Protein AF-0000000083597034 (afdb_homodimer)

Foldseek 3Di:
DPPPQQWDPDPVVVQVQQAQFAKKWKWFDDPRDIDIDIAGWHDDPQKIKGKFWCDDDVNVRLVVPFKMKMKDKDWPAWFDDLPPVPTDTWMKMKMFTAGKDFDPDLVVFQVRVQSSCCRPPNPPDPDRDDSVNLVCLQPPDDGRMTMMMGNTDDMTMGGDHDPVVRGDDPPDDSVVVVVD/DPPPQQWDPPPVVVQVQQAQFAKKWKWFDDPRDIDIDIAGWHDDPQKTKGKFFCDDDVNVRLVVPFKMKMKDKDWPAWFDDLPRVPTDTWMKMKMFTAGKDFDPDLVVFQVRVQSSCCRPPNPPDPDRDDSVNLVCLQPPDDGRMTMMMGNTDDMTMGGDHDPPVRGDDPPDDSVVVVVD

Secondary structure (DSSP, 8-state):
--S---B---HHHHHHHHHH--EEEEEEEETTEEEEEEEE-EEETTEEEEEEESSSHHHHHHHH--EEEEEEEEEEEEE--SSGGG-EEEEEEEEEEEEEEE---HHHHHHHHHHHHHHHSTTTSSSPPPHHHHHHHHHSSSS-EEEEEEEEEEEEEEEE---GGGB--TT--THHHH--/--S---B---HHHHHHHHHH--EEEEEEEETTEEEEEEEE-EEETTEEEEEEESSSHHHHHHHH--EEEEEEEEEEEEE--SSGGG-EEEEEEEEEEEEEEE---HHHHHHHHHHHHHHHSTTTSSSPPPHHHHHHHHHSSSS-EEEEEEEEEEEEEEEE---GGGB--TT--THHHH--

Radius of gyration: 21.61 Å; Cα contacts (8 Å, |Δi|>4): 753; chains: 2; bounding box: 45×63×55 Å

Sequence (360 aa):
MRMKQMICQDEEKINTFLSEVETGYLGLSIQDNPYIVPLNYVWHEGCIYFHGASEGKKIDMIKENSNATFVVSENHGTIANPIPAKTDTAYLSVMLFGHVELVDDLTEATTAMQYLLNKYVPGYYPTALSQNHVDRYRSSMGSKTTVFKLVVKTITAKENVMVEEKKYYKGREMAMDIKKMRMKQMICQDEEKINTFLSEVETGYLGLSIQDNPYIVPLNYVWHEGCIYFHGASEGKKIDMIKENSNATFVVSENHGTIANPIPAKTDTAYLSVMLFGHVELVDDLTEATTAMQYLLNKYVPGYYPTALSQNHVDRYRSSMGSKTTVFKLVVKTITAKENVMVEEKKYYKGREMAMDIKK

InterPro domains:
  IPR012349 FMN-binding split barrel [G3DSA:2.30.110.10] (1-161)
  IPR024747 Pyridoxamine 5'-phosphate oxidase-related [PF12900] (10-158)

Solvent-accessible surface area (backbone atoms only — not comparable to full-atom values): 19497 Å² total; per-residue (Å²): 128,74,78,72,67,36,61,55,82,51,61,67,59,50,52,52,49,52,60,62,55,64,60,33,35,39,24,32,15,57,95,33,41,23,43,73,44,77,40,63,56,37,60,55,95,74,24,42,33,35,73,40,56,73,62,55,70,71,45,54,41,39,74,74,33,32,37,29,22,38,38,38,69,48,83,72,46,40,29,56,40,88,50,69,91,61,44,42,60,14,30,46,34,38,40,35,33,34,34,51,43,79,50,76,51,61,68,59,38,39,52,52,49,41,50,40,43,52,72,70,45,50,71,23,60,93,63,78,79,50,57,67,60,49,50,46,43,51,65,45,96,73,87,19,47,38,42,36,33,33,51,56,75,46,78,47,34,41,38,39,77,73,53,75,91,34,51,58,51,92,81,48,41,42,72,73,63,63,78,108,128,76,80,70,65,36,61,54,81,52,63,68,59,52,51,51,49,53,60,63,57,63,59,33,35,40,23,32,14,56,94,33,41,23,43,74,43,78,41,63,58,37,60,53,96,75,25,42,32,34,72,40,57,72,62,53,70,69,46,55,41,38,74,74,33,30,36,29,20,38,39,36,68,46,83,71,47,39,28,55,40,87,51,70,91,60,45,42,59,15,30,46,34,40,38,35,33,35,34,51,44,78,51,77,52,62,67,59,38,41,53,50,50,44,50,41,41,51,71,70,45,50,71,24,60,91,62,80,78,49,59,67,60,48,49,46,44,51,66,44,98,71,90,17,46,38,41,35,32,33,51,55,74,45,77,47,33,40,38,39,77,74,52,74,92,33,50,57,51,93,81,47,40,40,73,74,64,65,78,107

Nearest PDB structures (foldseek):
  2hti-assembly1_A-2  TM=9.390E-01  e=7.013E-16  Halalkalibacterium halodurans
  2fg9-assembly1_A  TM=8.549E-01  e=5.417E-13  Bacteroides thetaiotaomicron VPI-5482
  2fur-assembly1_B  TM=8.619E-01  e=1.260E-11  Thermoplasma acidophilum
  4ybn-assembly1_B  TM=8.611E-01  e=8.936E-11  Mycolicibacterium smegmatis MC2 155
  3f7e-assembly1_B  TM=7.012E-01  e=3.639E-07  Mycolicibacterium smegmatis

Structure (mmCIF, N/CA/C/O backbone):
data_AF-0000000083597034-model_v1
#
loop_
_entity.id
_entity.type
_entity.pdbx_description
1 polymer "Pyridoxamine 5'-phosphate oxidase family protein"
#
loop_
_atom_site.group_PDB
_atom_site.id
_atom_site.type_symbol
_atom_site.label_atom_id
_atom_site.label_alt_id
_atom_site.label_comp_id
_atom_site.label_asym_id
_atom_site.label_entity_id
_atom_site.label_seq_id
_atom_site.pdbx_PDB_ins_code
_atom_site.Cartn_x
_atom_site.Cartn_y
_atom_site.Cartn_z
_atom_site.occupancy
_atom_site.B_iso_or_equiv
_atom_site.auth_seq_id
_atom_site.auth_comp_id
_atom_site.auth_asym_id
_atom_site.auth_atom_id
_atom_site.pdbx_PDB_model_num
ATOM 1 N N . MET A 1 1 ? -16.172 4.902 19.422 1 27.84 1 MET A N 1
ATOM 2 C CA . MET A 1 1 ? -15.469 4.539 18.188 1 27.84 1 MET A CA 1
ATOM 3 C C . MET A 1 1 ? -15.562 5.66 17.156 1 27.84 1 MET A C 1
ATOM 5 O O . MET A 1 1 ? -16.562 5.789 16.469 1 27.84 1 MET A O 1
ATOM 9 N N . ARG A 1 2 ? -15.195 6.902 17.359 1 34.59 2 ARG A N 1
ATOM 10 C CA . ARG A 1 2 ? -15.773 8.133 16.844 1 34.59 2 ARG A CA 1
ATOM 11 C C . ARG A 1 2 ? -15.758 8.148 15.312 1 34.59 2 ARG A C 1
ATOM 13 O O . ARG A 1 2 ? -16.703 8.602 14.68 1 34.59 2 ARG A O 1
ATOM 20 N N . MET A 1 3 ? -14.578 8.422 14.695 1 41.31 3 MET A N 1
ATOM 21 C CA . MET A 1 3 ? -14.828 8.672 13.273 1 41.31 3 MET A CA 1
ATOM 22 C C . MET A 1 3 ? -15.5 7.477 12.617 1 41.31 3 MET A C 1
ATOM 24 O O . MET A 1 3 ? -15.07 6.336 12.797 1 41.31 3 MET A O 1
ATOM 28 N N . LYS A 1 4 ? -16.828 7.434 12.5 1 40.66 4 LYS A N 1
ATOM 29 C CA . LYS A 1 4 ? -17.594 6.5 11.68 1 40.66 4 LYS A CA 1
ATOM 30 C C . LYS A 1 4 ? -16.719 5.906 10.578 1 40.66 4 LYS A C 1
ATOM 32 O O . LYS A 1 4 ? -16.344 6.605 9.633 1 40.66 4 LYS A O 1
ATOM 37 N N . GLN A 1 5 ? -15.781 5.184 10.969 1 50.34 5 GLN A N 1
ATOM 38 C CA . GLN A 1 5 ? -15.055 4.449 9.938 1 50.34 5 GLN A CA 1
ATOM 39 C C . GLN A 1 5 ? -15.992 3.98 8.828 1 50.34 5 GLN A C 1
ATOM 41 O O . GLN A 1 5 ? -17.047 3.387 9.102 1 50.34 5 GLN A O 1
ATOM 46 N N . MET A 1 6 ? -16.203 4.789 7.844 1 62.38 6 MET A N 1
ATOM 47 C CA . MET A 1 6 ? -16.906 4.473 6.605 1 62.38 6 MET A CA 1
ATOM 48 C C . MET A 1 6 ? -16.719 3.004 6.238 1 62.38 6 MET A C 1
ATOM 50 O O . MET A 1 6 ? -15.789 2.652 5.512 1 62.38 6 MET A O 1
ATOM 54 N N . ILE A 1 7 ? -17.328 2.188 7.086 1 65.75 7 ILE A N 1
ATOM 55 C CA . ILE A 1 7 ? -17.281 0.743 6.883 1 65.75 7 ILE A CA 1
ATOM 56 C C . ILE A 1 7 ? -18.156 0.361 5.688 1 65.75 7 ILE A C 1
ATOM 58 O O . ILE A 1 7 ? -19.312 0.749 5.609 1 65.75 7 ILE A O 1
ATOM 62 N N . CYS A 1 8 ? -17.516 -0.099 4.754 1 73.19 8 CYS A N 1
ATOM 63 C CA . CYS A 1 8 ? -18.234 -0.701 3.633 1 73.19 8 CYS A CA 1
ATOM 64 C C . CYS A 1 8 ? -18.672 -2.123 3.963 1 73.19 8 CYS A C 1
ATOM 66 O O . CYS A 1 8 ? -17.828 -2.99 4.219 1 73.19 8 CYS A O 1
ATOM 68 N N . GLN A 1 9 ? -19.906 -2.377 4.035 1 74.62 9 GLN A N 1
ATOM 69 C CA . GLN A 1 9 ? -20.422 -3.686 4.426 1 74.62 9 GLN A CA 1
ATOM 70 C C . GLN A 1 9 ? -20.938 -4.465 3.217 1 74.62 9 GLN A C 1
ATOM 72 O O . GLN A 1 9 ? -21.406 -5.594 3.355 1 74.62 9 GLN A O 1
ATOM 77 N N . ASP A 1 10 ? -20.734 -3.92 2.031 1 85.81 10 ASP A N 1
ATOM 78 C CA . ASP A 1 10 ? -21.188 -4.582 0.812 1 85.81 10 ASP A CA 1
ATOM 79 C C . ASP A 1 10 ? -20.188 -5.645 0.356 1 85.81 10 ASP A C 1
ATOM 81 O O . ASP A 1 10 ? -19.203 -5.324 -0.297 1 85.81 10 ASP A O 1
ATOM 85 N N . GLU A 1 11 ? -20.516 -6.84 0.619 1 88.62 11 GLU A N 1
ATOM 86 C CA . GLU A 1 11 ? -19.625 -7.949 0.336 1 88.62 11 GLU A CA 1
ATOM 87 C C . GLU A 1 11 ? -19.312 -8.055 -1.157 1 88.62 11 GLU A C 1
ATOM 89 O O . GLU A 1 11 ? -18.188 -8.359 -1.549 1 88.62 11 GLU A O 1
ATOM 94 N N . GLU A 1 12 ? -20.359 -7.832 -1.915 1 91.25 12 GLU A N 1
ATOM 95 C CA . GLU A 1 12 ? -20.172 -7.906 -3.361 1 91.25 12 GLU A CA 1
ATOM 96 C C . GLU A 1 12 ? -19.203 -6.824 -3.85 1 91.25 12 GLU A C 1
ATOM 98 O O . GLU A 1 12 ? -18.359 -7.086 -4.703 1 91.25 12 GLU A O 1
ATOM 103 N N . LYS A 1 13 ? -19.359 -5.645 -3.314 1 91.75 13 LYS A N 1
ATOM 104 C CA . LYS A 1 13 ? -18.484 -4.539 -3.672 1 91.75 13 LYS A CA 1
ATOM 105 C C . LYS A 1 13 ? -17.031 -4.836 -3.262 1 91.75 13 LYS A C 1
ATOM 107 O O . LYS A 1 13 ? -16.109 -4.602 -4.035 1 91.75 13 LYS A O 1
ATOM 112 N N . ILE A 1 14 ? -16.922 -5.387 -2.111 1 93.12 14 ILE A N 1
ATOM 113 C CA . ILE A 1 14 ? -15.594 -5.715 -1.581 1 93.12 14 ILE A CA 1
ATOM 114 C C . ILE A 1 14 ? -14.953 -6.801 -2.439 1 93.12 14 ILE A C 1
ATOM 116 O O . ILE A 1 14 ? -13.789 -6.684 -2.826 1 93.12 14 ILE A O 1
ATOM 120 N N . ASN A 1 15 ? -15.719 -7.797 -2.807 1 94.38 15 ASN A N 1
ATOM 121 C CA . ASN A 1 15 ? -15.211 -8.891 -3.633 1 94.38 15 ASN A CA 1
ATOM 122 C C . ASN A 1 15 ? -14.781 -8.398 -5.008 1 94.38 15 ASN A C 1
ATOM 124 O O . ASN A 1 15 ? -13.711 -8.773 -5.5 1 94.38 15 ASN A O 1
ATOM 128 N N . THR A 1 16 ? -15.602 -7.562 -5.559 1 94.62 16 THR A N 1
ATOM 129 C CA . THR A 1 16 ? -15.281 -7 -6.867 1 94.62 16 THR A CA 1
ATOM 130 C C . THR A 1 16 ? -14.023 -6.145 -6.793 1 94.62 16 THR A C 1
ATOM 132 O O . THR A 1 16 ? -13.133 -6.262 -7.645 1 94.62 16 THR A O 1
ATOM 135 N N . PHE A 1 17 ? -13.977 -5.379 -5.762 1 95.31 17 PHE A N 1
ATOM 136 C CA . PHE A 1 17 ? -12.828 -4.5 -5.543 1 95.31 17 PHE A CA 1
ATOM 137 C C . PHE A 1 17 ? -11.547 -5.309 -5.422 1 95.31 17 PHE A C 1
ATOM 139 O O . PHE A 1 17 ? -10.555 -5.027 -6.105 1 95.31 17 PHE A O 1
ATOM 146 N N . LEU A 1 18 ? -11.562 -6.398 -4.66 1 96.56 18 LEU A N 1
ATOM 147 C CA . LEU A 1 18 ? -10.398 -7.246 -4.438 1 96.56 18 LEU A CA 1
ATOM 148 C C . LEU A 1 18 ? -10.008 -7.988 -5.715 1 96.56 18 LEU A C 1
ATOM 150 O O . LEU A 1 18 ? -8.836 -8.289 -5.926 1 96.56 18 LEU A O 1
ATOM 154 N N . SER A 1 19 ? -10.961 -8.203 -6.523 1 95.44 19 SER A N 1
ATOM 155 C CA . SER A 1 19 ? -10.703 -8.945 -7.75 1 95.44 19 SER A CA 1
ATOM 156 C C . SER A 1 19 ? -10.133 -8.047 -8.836 1 95.44 19 SER A C 1
ATOM 158 O O . SER A 1 19 ? -9.398 -8.508 -9.711 1 95.44 19 SER A O 1
ATOM 160 N N . GLU A 1 20 ? -10.32 -6.762 -8.758 1 94.5 20 GLU A N 1
ATOM 161 C CA . GLU A 1 20 ? -10.016 -5.867 -9.867 1 94.5 20 GLU A CA 1
ATOM 162 C C . GLU A 1 20 ? -8.703 -5.125 -9.633 1 94.5 20 GLU A C 1
ATOM 164 O O . GLU A 1 20 ? -7.93 -4.902 -10.562 1 94.5 20 GLU A O 1
ATOM 169 N N . VAL A 1 21 ? -8.477 -4.684 -8.43 1 95 21 VAL A N 1
ATOM 170 C CA . VAL A 1 21 ? -7.285 -3.893 -8.148 1 95 21 VAL A CA 1
ATOM 171 C C . VAL A 1 21 ? -6.039 -4.75 -8.352 1 95 21 VAL A C 1
ATOM 173 O O . VAL A 1 21 ? -5.984 -5.895 -7.902 1 95 21 VAL A O 1
ATOM 176 N N . GLU A 1 22 ? -5.02 -4.223 -8.945 1 94.38 22 GLU A N 1
ATOM 177 C CA . GLU A 1 22 ? -3.904 -5.02 -9.445 1 94.38 22 GLU A CA 1
ATOM 178 C C . GLU A 1 22 ? -2.844 -5.219 -8.359 1 94.38 22 GLU A C 1
ATOM 180 O O . GLU A 1 22 ? -2.188 -6.262 -8.312 1 94.38 22 GLU A O 1
ATOM 185 N N . THR A 1 23 ? -2.682 -4.16 -7.562 1 96 23 THR A N 1
ATOM 186 C CA . THR A 1 23 ? -1.591 -4.215 -6.598 1 96 23 THR A CA 1
ATOM 187 C C . THR A 1 23 ? -2.133 -4.25 -5.172 1 96 23 THR A C 1
ATOM 189 O O . THR A 1 23 ? -3.072 -3.523 -4.84 1 96 23 THR A O 1
ATOM 192 N N . GLY A 1 24 ? -1.616 -5.141 -4.379 1 97.44 24 GLY A N 1
ATOM 193 C CA . GLY A 1 24 ? -1.853 -5.172 -2.945 1 97.44 24 GLY A CA 1
ATOM 194 C C . GLY A 1 24 ? -0.582 -5.039 -2.127 1 97.44 24 GLY A C 1
ATOM 195 O O . GLY A 1 24 ? 0.522 -5.176 -2.66 1 97.44 24 GLY A O 1
ATOM 196 N N . TYR A 1 25 ? -0.746 -4.77 -0.894 1 98.06 25 TYR A N 1
ATOM 197 C CA . TYR A 1 25 ? 0.393 -4.555 -0.007 1 98.06 25 TYR A CA 1
ATOM 198 C C . TYR A 1 25 ? 0.378 -5.551 1.147 1 98.06 25 TYR A C 1
ATOM 200 O O . TYR A 1 25 ? -0.527 -5.523 1.985 1 98.06 25 TYR A O 1
ATOM 208 N N . LEU A 1 26 ? 1.378 -6.355 1.164 1 98 26 LEU A N 1
ATOM 209 C CA . LEU A 1 26 ? 1.539 -7.348 2.223 1 98 26 LEU A CA 1
ATOM 210 C C . LEU A 1 26 ? 2.357 -6.781 3.377 1 98 26 LEU A C 1
ATOM 212 O O . LEU A 1 26 ? 3.447 -6.242 3.166 1 98 26 LEU A O 1
ATOM 216 N N . GLY A 1 27 ? 1.789 -6.863 4.523 1 97.81 27 GLY A N 1
ATOM 217 C CA . GLY A 1 27 ? 2.488 -6.438 5.727 1 97.81 27 GLY A CA 1
ATOM 218 C C . GLY A 1 27 ? 2.955 -7.598 6.586 1 97.81 27 GLY A C 1
ATOM 219 O O . GLY A 1 27 ? 2.164 -8.477 6.941 1 97.81 27 GLY A O 1
ATOM 220 N N . LEU A 1 28 ? 4.199 -7.613 6.879 1 97.44 28 LEU A N 1
ATOM 221 C CA . LEU A 1 28 ? 4.836 -8.594 7.758 1 97.44 28 LEU A CA 1
ATOM 222 C C . LEU A 1 28 ? 5.516 -7.898 8.938 1 97.44 28 LEU A C 1
ATOM 224 O O . LEU A 1 28 ? 5.668 -6.676 8.938 1 97.44 28 LEU A O 1
ATOM 228 N N . SER A 1 29 ? 5.832 -8.656 9.945 1 96.56 29 SER A N 1
ATOM 229 C CA . SER A 1 29 ? 6.5 -8.078 11.102 1 96.56 29 SER A CA 1
ATOM 230 C C . SER A 1 29 ? 7.391 -9.109 11.797 1 96.56 29 SER A C 1
ATOM 232 O O . SER A 1 29 ? 7.012 -10.273 11.938 1 96.56 29 SER A O 1
ATOM 234 N N . ILE A 1 30 ? 8.609 -8.695 12.07 1 94.75 30 ILE A N 1
ATOM 235 C CA . ILE A 1 30 ? 9.508 -9.477 12.914 1 94.75 30 ILE A CA 1
ATOM 236 C C . ILE A 1 30 ? 10.055 -8.594 14.031 1 94.75 30 ILE A C 1
ATOM 238 O O . ILE A 1 30 ? 10.555 -7.496 13.781 1 94.75 30 ILE A O 1
ATOM 242 N N . GLN A 1 31 ? 9.922 -9.031 15.273 1 94.06 31 GLN A N 1
ATOM 243 C CA . GLN A 1 31 ? 10.414 -8.273 16.422 1 94.06 31 GLN A CA 1
ATOM 244 C C . GLN A 1 31 ? 9.898 -6.836 16.391 1 94.06 31 GLN A C 1
ATOM 246 O O . GLN A 1 31 ? 10.656 -5.891 16.625 1 94.06 31 GLN A O 1
ATOM 251 N N . ASP A 1 32 ? 8.719 -6.668 15.938 1 93.81 32 ASP A N 1
ATOM 252 C CA . ASP A 1 32 ? 7.969 -5.418 15.891 1 93.81 32 ASP A CA 1
ATOM 253 C C . ASP A 1 32 ? 8.625 -4.422 14.93 1 93.81 32 ASP A C 1
ATOM 255 O O . ASP A 1 32 ? 8.602 -3.215 15.172 1 93.81 32 ASP A O 1
ATOM 259 N N . ASN A 1 33 ? 9.312 -4.996 13.969 1 94.62 33 ASN A N 1
ATOM 260 C CA . ASN A 1 33 ? 9.711 -4.227 12.797 1 94.62 33 ASN A CA 1
ATOM 261 C C . ASN A 1 33 ? 8.836 -4.543 11.594 1 94.62 33 ASN A C 1
ATOM 263 O O . ASN A 1 33 ? 8.93 -5.629 11.016 1 94.62 33 ASN A O 1
ATOM 267 N N . PRO A 1 34 ? 8.023 -3.627 11.266 1 96.75 34 PRO A N 1
ATOM 268 C CA . PRO A 1 34 ? 7.098 -3.885 10.156 1 96.75 34 PRO A CA 1
ATOM 269 C C . PRO A 1 34 ? 7.785 -3.85 8.797 1 96.75 34 PRO A C 1
ATOM 271 O O . PRO A 1 34 ? 8.75 -3.105 8.602 1 96.75 34 PRO A O 1
ATOM 274 N N . TYR A 1 35 ? 7.352 -4.656 7.918 1 96.38 35 TYR A N 1
ATOM 275 C CA . TYR A 1 35 ? 7.816 -4.754 6.539 1 96.38 35 TYR A CA 1
ATOM 276 C C . TYR A 1 35 ? 6.637 -4.84 5.574 1 96.38 35 TYR A C 1
ATOM 278 O O . TYR A 1 35 ? 5.715 -5.629 5.781 1 96.38 35 TYR A O 1
ATOM 286 N N . ILE A 1 36 ? 6.617 -3.967 4.605 1 97.31 36 ILE A N 1
ATOM 287 C CA . ILE A 1 36 ? 5.543 -3.941 3.619 1 97.31 36 ILE A CA 1
ATOM 288 C C . ILE A 1 36 ? 6.098 -4.277 2.238 1 97.31 36 ILE A C 1
ATOM 290 O O . ILE A 1 36 ? 7.137 -3.75 1.836 1 97.31 36 ILE A O 1
ATOM 294 N N . VAL A 1 37 ? 5.383 -5.047 1.509 1 94.38 37 VAL A N 1
ATOM 295 C CA . VAL A 1 37 ? 5.812 -5.41 0.162 1 94.38 37 VAL A CA 1
ATOM 296 C C . VAL A 1 37 ? 4.633 -5.297 -0.803 1 94.38 37 VAL A C 1
ATOM 298 O O . VAL A 1 37 ? 3.607 -5.953 -0.619 1 94.38 37 VAL A O 1
ATOM 301 N N . PRO A 1 38 ? 4.75 -4.426 -1.756 1 95.44 38 PRO A N 1
ATOM 302 C CA . PRO A 1 38 ? 3.742 -4.453 -2.82 1 95.44 38 PRO A CA 1
ATOM 303 C C . PRO A 1 38 ? 3.871 -5.68 -3.721 1 95.44 38 PRO A C 1
ATOM 305 O O . PRO A 1 38 ? 4.984 -6.07 -4.082 1 95.44 38 PRO A O 1
ATOM 308 N N . LEU A 1 39 ? 2.75 -6.281 -4.121 1 94.06 39 LEU A N 1
ATOM 309 C CA . LEU A 1 39 ? 2.852 -7.453 -4.984 1 94.06 39 LEU A CA 1
ATOM 310 C C . LEU A 1 39 ? 1.54 -7.703 -5.723 1 94.06 39 LEU A C 1
ATOM 312 O O . LEU A 1 39 ? 0.5 -7.156 -5.348 1 94.06 39 LEU A O 1
ATOM 316 N N . ASN A 1 40 ? 1.64 -8.492 -6.809 1 94.5 40 ASN A N 1
ATOM 317 C CA . ASN A 1 40 ? 0.462 -9.008 -7.496 1 94.5 40 ASN A CA 1
ATOM 318 C C . ASN A 1 40 ? -0.225 -10.102 -6.68 1 94.5 40 ASN A C 1
ATOM 320 O O . ASN A 1 40 ? 0.426 -10.812 -5.91 1 94.5 40 ASN A O 1
ATOM 324 N N . TYR A 1 41 ? -1.523 -10.188 -6.855 1 96.75 41 TYR A N 1
ATOM 325 C CA . TYR A 1 41 ? -2.289 -11.148 -6.07 1 96.75 41 TYR A CA 1
ATOM 326 C C . TYR A 1 41 ? -3.582 -11.523 -6.777 1 96.75 41 TYR A C 1
ATOM 328 O O . TYR A 1 41 ? -3.977 -10.883 -7.754 1 96.75 41 TYR A O 1
ATOM 336 N N . VAL A 1 42 ? -4.203 -12.555 -6.262 1 97.19 42 VAL A N 1
ATOM 337 C CA . VAL A 1 42 ? -5.566 -12.891 -6.652 1 97.19 42 VAL A CA 1
ATOM 338 C C . VAL A 1 42 ? -6.398 -13.203 -5.414 1 97.19 42 VAL A C 1
ATOM 340 O O . VAL A 1 42 ? -5.883 -13.75 -4.434 1 97.19 42 VAL A O 1
ATOM 343 N N . TRP A 1 43 ? -7.578 -12.711 -5.41 1 97.75 43 TRP A N 1
ATOM 344 C CA . TRP A 1 43 ? -8.586 -13.016 -4.398 1 97.75 43 TRP A CA 1
ATOM 345 C C . TRP A 1 43 ? -9.469 -14.18 -4.832 1 97.75 43 TRP A C 1
ATOM 347 O O . TRP A 1 43 ? -10.172 -14.086 -5.84 1 97.75 43 TRP A O 1
ATOM 357 N N . HIS A 1 44 ? -9.352 -15.281 -4.125 1 95.75 44 HIS A N 1
ATOM 358 C CA . HIS A 1 44 ? -10.094 -16.484 -4.5 1 95.75 44 HIS A CA 1
ATOM 359 C C . HIS A 1 44 ? -10.484 -17.297 -3.27 1 95.75 44 HIS A C 1
ATOM 361 O O . HIS A 1 44 ? -9.641 -17.562 -2.406 1 95.75 44 HIS A O 1
ATOM 367 N N . GLU A 1 45 ? -11.734 -17.641 -3.152 1 92.62 45 GLU A N 1
ATOM 368 C CA . GLU A 1 45 ? -12.273 -18.484 -2.09 1 92.62 45 GLU A CA 1
ATOM 369 C C . GLU A 1 45 ? -11.906 -17.938 -0.712 1 92.62 45 GLU A C 1
ATOM 371 O O . GLU A 1 45 ? -11.453 -18.688 0.154 1 92.62 45 GLU A O 1
ATOM 376 N N . GLY A 1 46 ? -11.906 -16.641 -0.556 1 94 46 GLY A N 1
ATOM 377 C CA . GLY A 1 46 ? -11.719 -16.016 0.741 1 94 46 GLY A CA 1
ATOM 378 C C . GLY A 1 46 ? -10.266 -15.906 1.151 1 94 46 GLY A C 1
ATOM 379 O O . GLY A 1 46 ? -9.961 -15.664 2.322 1 94 46 GLY A O 1
ATOM 380 N N . CYS A 1 47 ? -9.383 -16.109 0.148 1 97.44 47 CYS A N 1
ATOM 381 C CA . CYS A 1 47 ? -7.949 -16.016 0.426 1 97.44 47 CYS A CA 1
ATOM 382 C C . CYS A 1 47 ? -7.25 -15.125 -0.595 1 97.44 47 CYS A C 1
ATOM 384 O O . CYS A 1 47 ? -7.738 -14.961 -1.714 1 97.44 47 CYS A O 1
ATOM 386 N N . ILE A 1 48 ? -6.16 -14.602 -0.151 1 98.44 48 ILE A N 1
ATOM 387 C CA . ILE A 1 48 ? -5.246 -13.906 -1.052 1 98.44 48 ILE A CA 1
ATOM 388 C C . ILE A 1 48 ? -4.141 -14.867 -1.497 1 98.44 48 ILE A C 1
ATOM 390 O O . ILE A 1 48 ? -3.451 -15.461 -0.664 1 98.44 48 ILE A O 1
ATOM 394 N N . TYR A 1 49 ? -4 -15 -2.797 1 97.38 49 TYR A N 1
ATOM 395 C CA . TYR A 1 49 ? -2.906 -15.797 -3.336 1 97.38 49 TYR A CA 1
ATOM 396 C C . TYR A 1 49 ? -1.869 -14.914 -4.02 1 97.38 49 TYR A C 1
ATOM 398 O O . TYR A 1 49 ? -2.219 -13.953 -4.703 1 97.38 49 TYR A O 1
ATOM 406 N N . PHE A 1 50 ? -0.642 -15.281 -3.828 1 94.75 50 PHE A N 1
ATOM 407 C CA . PHE A 1 50 ? 0.438 -14.594 -4.523 1 94.75 50 PHE A CA 1
ATOM 408 C C . PHE A 1 50 ? 1.623 -15.523 -4.742 1 94.75 50 PHE A C 1
ATOM 410 O O . PHE A 1 50 ? 1.734 -16.562 -4.086 1 94.75 50 PHE A O 1
ATOM 417 N N . HIS A 1 51 ? 2.426 -15.141 -5.688 1 88.81 51 HIS A N 1
ATOM 418 C CA . HIS A 1 51 ? 3.598 -15.953 -5.973 1 88.81 51 HIS A CA 1
ATOM 419 C C . HIS A 1 51 ? 4.883 -15.242 -5.57 1 88.81 51 HIS A C 1
ATOM 421 O O . HIS A 1 51 ? 4.914 -14.008 -5.5 1 88.81 51 HIS A O 1
ATOM 427 N N . GLY A 1 52 ? 5.871 -16.031 -5.27 1 82.69 52 GLY A N 1
ATOM 428 C CA . GLY A 1 52 ? 7.172 -15.492 -4.93 1 82.69 52 GLY A CA 1
ATOM 429 C C . GLY A 1 52 ? 8.273 -16.531 -4.914 1 82.69 52 GLY A C 1
ATOM 430 O O . GLY A 1 52 ? 8 -17.734 -5.02 1 82.69 52 GLY A O 1
ATOM 431 N N . ALA A 1 53 ? 9.516 -15.922 -4.84 1 75.88 53 ALA A N 1
ATOM 432 C CA . ALA A 1 53 ? 10.664 -16.812 -4.73 1 75.88 53 ALA A CA 1
ATOM 433 C C . ALA A 1 53 ? 10.594 -17.641 -3.447 1 75.88 53 ALA A C 1
ATOM 435 O O . ALA A 1 53 ? 10.023 -17.203 -2.449 1 75.88 53 ALA A O 1
ATOM 436 N N . SER A 1 54 ? 11.117 -18.734 -3.479 1 72.94 54 SER A N 1
ATOM 437 C CA . SER A 1 54 ? 11.102 -19.625 -2.318 1 72.94 54 SER A CA 1
ATOM 438 C C . SER A 1 54 ? 12.141 -19.203 -1.288 1 72.94 54 SER A C 1
ATOM 440 O O . SER A 1 54 ? 12.258 -19.812 -0.223 1 72.94 54 SER A O 1
ATOM 442 N N . GLU A 1 55 ? 12.867 -18.141 -1.636 1 72.12 55 GLU A N 1
ATOM 443 C CA . GLU A 1 55 ? 13.891 -17.609 -0.737 1 72.12 55 GLU A CA 1
ATOM 444 C C . GLU A 1 55 ? 13.906 -16.094 -0.75 1 72.12 55 GLU A C 1
ATOM 446 O O . GLU A 1 55 ? 13.359 -15.469 -1.665 1 72.12 55 GLU A O 1
ATOM 451 N N . GLY A 1 56 ? 14.469 -15.609 0.342 1 79.19 56 GLY A N 1
ATOM 452 C CA . GLY A 1 56 ? 14.539 -14.156 0.448 1 79.19 56 GLY A CA 1
ATOM 453 C C . GLY A 1 56 ? 13.969 -13.625 1.749 1 79.19 56 GLY A C 1
ATOM 454 O O . GLY A 1 56 ? 13.484 -14.398 2.582 1 79.19 56 GLY A O 1
ATOM 455 N N . LYS A 1 57 ? 13.977 -12.352 1.86 1 81.38 57 LYS A N 1
ATOM 456 C CA . LYS A 1 57 ? 13.617 -11.68 3.109 1 81.38 57 LYS A CA 1
ATOM 457 C C . LYS A 1 57 ? 12.156 -11.938 3.467 1 81.38 57 LYS A C 1
ATOM 459 O O . LYS A 1 57 ? 11.844 -12.281 4.609 1 81.38 57 LYS A O 1
ATOM 464 N N . LYS A 1 58 ? 11.32 -11.789 2.498 1 83.62 58 LYS A N 1
ATOM 465 C CA . LYS A 1 58 ? 9.891 -11.945 2.775 1 83.62 58 LYS A CA 1
ATOM 466 C C . LYS A 1 58 ? 9.57 -13.359 3.24 1 83.62 58 LYS A C 1
ATOM 468 O O . LYS A 1 58 ? 8.773 -13.555 4.156 1 83.62 58 LYS A O 1
ATOM 473 N N . ILE A 1 59 ? 10.234 -14.289 2.662 1 84.94 59 ILE A N 1
ATOM 474 C CA . ILE A 1 59 ? 9.969 -15.688 2.988 1 84.94 59 ILE A CA 1
ATOM 475 C C . ILE A 1 59 ? 10.531 -16.016 4.371 1 84.94 59 ILE A C 1
ATOM 477 O O . ILE A 1 59 ? 9.891 -16.703 5.164 1 84.94 59 ILE A O 1
ATOM 481 N N . ASP A 1 60 ? 11.664 -15.547 4.598 1 89.12 60 ASP A N 1
ATOM 482 C CA . ASP A 1 60 ? 12.258 -15.734 5.918 1 89.12 60 ASP A CA 1
ATOM 483 C C . ASP A 1 60 ? 11.375 -15.141 7.008 1 89.12 60 ASP A C 1
ATOM 485 O O . ASP A 1 60 ? 11.195 -15.742 8.07 1 89.12 60 ASP A O 1
ATOM 489 N N . MET A 1 61 ? 10.812 -14.039 6.738 1 90.69 61 MET A N 1
ATOM 490 C CA . MET A 1 61 ? 9.93 -13.383 7.703 1 90.69 61 MET A CA 1
ATOM 491 C C . MET A 1 61 ? 8.664 -14.203 7.934 1 90.69 61 MET A C 1
ATOM 493 O O . MET A 1 61 ? 8.227 -14.367 9.07 1 90.69 61 MET A O 1
ATOM 497 N N . ILE A 1 62 ? 8.156 -14.695 6.875 1 91.62 62 ILE A N 1
ATOM 498 C CA . ILE A 1 62 ? 6.918 -15.469 6.945 1 91.62 62 ILE A CA 1
ATOM 499 C C . ILE A 1 62 ? 7.137 -16.719 7.785 1 91.62 62 ILE A C 1
ATOM 501 O O . ILE A 1 62 ? 6.277 -17.109 8.578 1 91.62 62 ILE A O 1
ATOM 505 N N . LYS A 1 63 ? 8.273 -17.359 7.617 1 91.31 63 LYS A N 1
ATOM 506 C CA . LYS A 1 63 ? 8.609 -18.562 8.375 1 91.31 63 LYS A CA 1
ATOM 507 C C . LYS A 1 63 ? 8.727 -18.266 9.867 1 91.31 63 LYS A C 1
ATOM 509 O O . LYS A 1 63 ? 8.328 -19.078 10.695 1 91.31 63 LYS A O 1
ATOM 514 N N . GLU A 1 64 ? 9.211 -17.141 10.172 1 94.19 64 GLU A N 1
ATOM 515 C CA . GLU A 1 64 ? 9.414 -16.75 11.562 1 94.19 64 GLU A CA 1
ATOM 516 C C . GLU A 1 64 ? 8.109 -16.281 12.203 1 94.19 64 GLU A C 1
ATOM 518 O O . GLU A 1 64 ? 7.832 -16.609 13.359 1 94.19 64 GLU A O 1
ATOM 523 N N . ASN A 1 65 ? 7.34 -15.477 11.547 1 96.25 65 ASN A N 1
ATOM 524 C CA . ASN A 1 65 ? 6.039 -14.969 11.969 1 96.25 65 ASN A CA 1
ATOM 525 C C . ASN A 1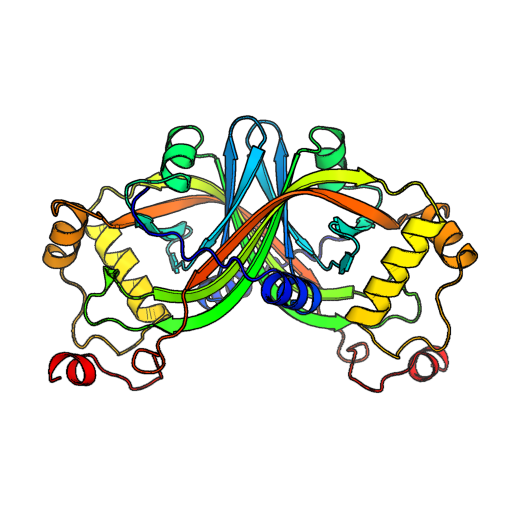 65 ? 5.055 -14.922 10.797 1 96.25 65 ASN A C 1
ATOM 527 O O . ASN A 1 65 ? 5.164 -14.07 9.922 1 96.25 65 ASN A O 1
ATOM 531 N N . SER A 1 66 ? 4.039 -15.719 10.852 1 96.75 66 SER A N 1
ATOM 532 C CA . SER A 1 66 ? 3.145 -15.875 9.711 1 96.75 66 SER A CA 1
ATOM 533 C C . SER A 1 66 ? 1.992 -14.875 9.773 1 96.75 66 SER A C 1
ATOM 535 O O . SER A 1 66 ? 1.211 -14.758 8.828 1 96.75 66 SER A O 1
ATOM 537 N N . ASN A 1 67 ? 1.874 -14.141 10.938 1 97.5 67 ASN A N 1
ATOM 538 C CA . ASN A 1 67 ? 0.856 -13.102 11 1 97.5 67 ASN A CA 1
ATOM 539 C C . ASN A 1 67 ? 1.092 -12.023 9.945 1 97.5 67 ASN A C 1
ATOM 541 O O . ASN A 1 67 ? 2.209 -11.523 9.805 1 97.5 67 ASN A O 1
ATOM 545 N N . ALA A 1 68 ? 0.064 -11.75 9.195 1 97.88 68 ALA A N 1
ATOM 546 C CA . ALA A 1 68 ? 0.234 -10.797 8.102 1 97.88 68 ALA A CA 1
ATOM 547 C C . ALA A 1 68 ? -1.034 -9.977 7.883 1 97.88 68 ALA A C 1
ATOM 549 O O . ALA A 1 68 ? -2.115 -10.359 8.336 1 97.88 68 ALA A O 1
ATOM 550 N N . THR A 1 69 ? -0.887 -8.867 7.391 1 97.94 69 THR A N 1
ATOM 551 C CA . THR A 1 69 ? -1.958 -8 6.906 1 97.94 69 THR A CA 1
ATOM 552 C C . THR A 1 69 ? -1.817 -7.75 5.41 1 97.94 69 THR A C 1
ATOM 554 O O . THR A 1 69 ? -0.702 -7.684 4.887 1 97.94 69 THR A O 1
ATOM 557 N N . PHE A 1 70 ? -2.838 -7.715 4.734 1 98.44 70 PHE A N 1
ATOM 558 C CA . PHE A 1 70 ? -2.875 -7.391 3.316 1 98.44 70 PHE A CA 1
ATOM 559 C C . PHE A 1 70 ? -3.842 -6.242 3.049 1 98.44 70 PHE A C 1
ATOM 561 O O . PHE A 1 70 ? -4.996 -6.281 3.482 1 98.44 70 PHE A O 1
ATOM 568 N N . VAL A 1 71 ? -3.383 -5.215 2.379 1 98.19 71 VAL A N 1
ATOM 569 C CA . VAL A 1 71 ? -4.219 -4.039 2.152 1 98.19 71 VAL A CA 1
ATOM 570 C C . VAL A 1 71 ? -4.316 -3.754 0.655 1 98.19 71 VAL A C 1
ATOM 572 O O . VAL A 1 71 ? -3.309 -3.791 -0.058 1 98.19 71 VAL A O 1
ATOM 575 N N . VAL A 1 72 ? -5.469 -3.545 0.212 1 97.56 72 VAL A N 1
ATOM 576 C CA . VAL A 1 72 ? -5.777 -3.066 -1.132 1 97.56 72 VAL A CA 1
ATOM 577 C C . VAL A 1 72 ? -6.508 -1.727 -1.048 1 97.56 72 VAL A C 1
ATOM 579 O O . VAL A 1 72 ? -7.488 -1.594 -0.316 1 97.56 72 VAL A O 1
ATOM 582 N N . SER A 1 73 ? -5.953 -0.758 -1.704 1 96.06 73 SER A N 1
ATOM 583 C CA . SER A 1 73 ? -6.539 0.575 -1.616 1 96.06 73 SER A CA 1
ATOM 584 C C . SER A 1 73 ? -6.535 1.271 -2.973 1 96.06 73 SER A C 1
ATOM 586 O O . SER A 1 73 ? -5.598 1.109 -3.756 1 96.06 73 SER A O 1
ATOM 588 N N . GLU A 1 74 ? -7.527 2.008 -3.217 1 92.56 74 GLU A N 1
ATOM 589 C CA . GLU A 1 74 ? -7.617 2.82 -4.426 1 92.56 74 GLU A CA 1
ATOM 590 C C . GLU A 1 74 ? -8.047 4.246 -4.102 1 92.56 74 GLU A C 1
ATOM 592 O O . GLU A 1 74 ? -8.992 4.457 -3.34 1 92.56 74 GLU A O 1
ATOM 597 N N . ASN A 1 75 ? -7.277 5.152 -4.672 1 90.19 75 ASN A N 1
ATOM 598 C CA . ASN A 1 75 ? -7.57 6.578 -4.578 1 90.19 75 ASN A CA 1
ATOM 599 C C . ASN A 1 75 ? -8.555 7.02 -5.652 1 90.19 75 ASN A C 1
ATOM 601 O O . ASN A 1 75 ? -8.328 6.797 -6.844 1 90.19 75 ASN A O 1
ATOM 605 N N . HIS A 1 76 ? -9.672 7.621 -5.207 1 87.31 76 HIS A N 1
ATOM 606 C CA . HIS A 1 76 ? -10.711 8.016 -6.152 1 87.31 76 HIS A CA 1
ATOM 607 C C . HIS A 1 76 ? -10.766 9.531 -6.309 1 87.31 76 HIS A C 1
ATOM 609 O O . HIS A 1 76 ? -11.742 10.07 -6.84 1 87.31 76 HIS A O 1
ATOM 615 N N . GLY A 1 77 ? -9.812 10.18 -5.781 1 85.5 77 GLY A N 1
ATOM 616 C CA . GLY A 1 77 ? -9.734 11.617 -5.957 1 85.5 77 GLY A CA 1
ATOM 617 C C . GLY A 1 77 ? -9.695 12.375 -4.645 1 85.5 77 GLY A C 1
ATOM 618 O O . GLY A 1 77 ? -10.023 11.828 -3.592 1 85.5 77 GLY A O 1
ATOM 619 N N . THR A 1 78 ? -9.367 13.656 -4.734 1 86.12 78 THR A N 1
ATOM 620 C CA . THR A 1 78 ? -9.242 14.516 -3.561 1 86.12 78 THR A CA 1
ATOM 621 C C . THR A 1 78 ? -10.539 15.297 -3.322 1 86.12 78 THR A C 1
ATOM 623 O O . THR A 1 78 ? -11.156 15.781 -4.27 1 86.12 78 THR A O 1
ATOM 626 N N . ILE A 1 79 ? -10.93 15.289 -2.102 1 81 79 ILE A N 1
ATOM 627 C CA . ILE A 1 79 ? -12.094 16.062 -1.676 1 81 79 ILE A CA 1
ATOM 628 C C . ILE A 1 79 ? -11.633 17.359 -1.018 1 81 79 ILE A C 1
ATOM 630 O O . ILE A 1 79 ? -11.039 17.344 0.065 1 81 79 ILE A O 1
ATOM 634 N N . ALA A 1 80 ? -11.859 18.422 -1.657 1 80.12 80 ALA A N 1
ATOM 635 C CA . ALA A 1 80 ? -11.453 19.719 -1.131 1 80.12 80 ALA A CA 1
ATOM 636 C C . ALA A 1 80 ? -12.445 20.219 -0.082 1 80.12 80 ALA A C 1
ATOM 638 O O . ALA A 1 80 ? -13.641 19.953 -0.171 1 80.12 80 ALA A O 1
ATOM 639 N N . ASN A 1 81 ? -11.914 20.844 0.878 1 78.88 81 ASN A N 1
ATOM 640 C CA . ASN A 1 81 ? -12.695 21.469 1.941 1 78.88 81 ASN A CA 1
ATOM 641 C C . ASN A 1 81 ? -12.125 22.828 2.336 1 78.88 81 ASN A C 1
ATOM 643 O O . ASN A 1 81 ? -10.906 23 2.396 1 78.88 81 ASN A O 1
ATOM 647 N N . PRO A 1 82 ? -13.023 23.766 2.523 1 77.62 82 PRO A N 1
ATOM 648 C CA . PRO A 1 82 ? -12.531 25.078 2.945 1 77.62 82 PRO A CA 1
ATOM 649 C C . PRO A 1 82 ? -11.688 25 4.219 1 77.62 82 PRO A C 1
ATOM 651 O O . PRO A 1 82 ? -10.836 25.859 4.449 1 77.62 82 PRO A O 1
ATOM 654 N N . ILE A 1 83 ? -12.031 24.047 5.012 1 73.81 83 ILE A N 1
ATOM 655 C CA . ILE A 1 83 ? -11.195 23.797 6.184 1 73.81 83 ILE A CA 1
ATOM 656 C C . ILE A 1 83 ? -10.055 22.859 5.809 1 73.81 83 ILE A C 1
ATOM 658 O O . ILE A 1 83 ? -10.273 21.688 5.492 1 73.81 83 ILE A O 1
ATOM 662 N N . PRO A 1 84 ? -8.875 23.375 5.781 1 74.44 84 PRO A N 1
ATOM 663 C CA . PRO A 1 84 ? -7.711 22.609 5.324 1 74.44 84 PRO A CA 1
ATOM 664 C C . PRO A 1 84 ? -7.609 21.234 5.98 1 74.44 84 PRO A C 1
ATOM 666 O O . PRO A 1 84 ? -7.332 20.234 5.301 1 74.44 84 PRO A O 1
ATOM 669 N N . ALA A 1 85 ? -7.891 21.141 7.246 1 69.94 85 ALA A N 1
ATOM 670 C CA . ALA A 1 85 ? -7.738 19.891 7.988 1 69.94 85 ALA A CA 1
ATOM 671 C C . ALA A 1 85 ? -8.766 18.859 7.543 1 69.94 85 ALA A C 1
ATOM 673 O O . ALA A 1 85 ? -8.633 17.672 7.844 1 69.94 85 ALA A O 1
ATOM 674 N N . LYS A 1 86 ? -9.75 19.312 6.754 1 73.75 86 LYS A N 1
ATOM 675 C CA . LYS A 1 86 ? -10.828 18.422 6.34 1 73.75 86 LYS A CA 1
ATOM 676 C C . LYS A 1 86 ? -10.664 18 4.879 1 73.75 86 LYS A C 1
ATOM 678 O O . LYS A 1 86 ? -11.508 17.281 4.336 1 73.75 86 LYS A O 1
ATOM 683 N N . THR A 1 87 ? -9.688 18.562 4.301 1 77.12 87 THR A N 1
ATOM 684 C CA . THR A 1 87 ? -9.352 18.047 2.982 1 77.12 87 THR A CA 1
ATOM 685 C C . THR A 1 87 ? -9.055 16.547 3.049 1 77.12 87 THR A C 1
ATOM 687 O O . THR A 1 87 ? -8.305 16.109 3.916 1 77.12 87 THR A O 1
ATOM 690 N N . ASP A 1 88 ? -9.734 15.898 2.219 1 79.12 88 ASP A N 1
ATOM 691 C CA . ASP A 1 88 ? -9.656 14.445 2.314 1 79.12 88 ASP A CA 1
ATOM 692 C C . ASP A 1 88 ? -9.555 13.805 0.93 1 79.12 88 ASP A C 1
ATOM 694 O O . ASP A 1 88 ? -9.383 14.508 -0.07 1 79.12 88 ASP A O 1
ATOM 698 N N . THR A 1 89 ? -9.383 12.562 0.926 1 84.56 89 THR A N 1
ATOM 699 C CA . THR A 1 89 ? -9.305 11.781 -0.303 1 84.56 89 THR A CA 1
ATOM 700 C C . THR A 1 89 ? -10.398 10.719 -0.344 1 84.56 89 THR A C 1
ATOM 702 O O . THR A 1 89 ? -10.672 10.062 0.663 1 84.56 89 THR A O 1
ATOM 705 N N . ALA A 1 90 ? -11.109 10.734 -1.443 1 87.44 90 ALA A N 1
ATOM 706 C CA . ALA A 1 90 ? -12.016 9.617 -1.658 1 87.44 90 ALA A CA 1
ATOM 707 C C . ALA A 1 90 ? -11.242 8.336 -1.954 1 87.44 90 ALA A C 1
ATOM 709 O O . ALA A 1 90 ? -10.297 8.344 -2.748 1 87.44 90 ALA A O 1
ATOM 710 N N . TYR A 1 91 ? -11.641 7.309 -1.235 1 89.62 91 TYR A N 1
ATOM 711 C CA . TYR A 1 91 ? -10.914 6.059 -1.432 1 89.62 91 TYR A CA 1
ATOM 712 C C . TYR A 1 91 ? -11.727 4.875 -0.929 1 89.62 91 TYR A C 1
ATOM 714 O O . TYR A 1 91 ? -12.688 5.047 -0.179 1 89.62 91 TYR A O 1
ATOM 722 N N . LEU A 1 92 ? -11.461 3.762 -1.437 1 91.75 92 LEU A N 1
ATOM 723 C CA . LEU A 1 92 ? -11.859 2.473 -0.882 1 91.75 92 LEU A CA 1
ATOM 724 C C . LEU A 1 92 ? -10.641 1.646 -0.496 1 91.75 92 LEU A C 1
ATOM 726 O O . LEU A 1 92 ? -9.703 1.509 -1.285 1 91.75 92 LEU A O 1
ATOM 730 N N . SER A 1 93 ? -10.656 1.245 0.766 1 94.19 93 SER A N 1
ATOM 731 C CA . SER A 1 93 ? -9.562 0.417 1.27 1 94.19 93 SER A CA 1
ATOM 732 C C . SER A 1 93 ? -10.094 -0.826 1.976 1 94.19 93 SER A C 1
ATOM 734 O O . SER A 1 93 ? -11 -0.735 2.811 1 94.19 93 SER A O 1
ATOM 736 N N . VAL A 1 94 ? -9.562 -1.91 1.611 1 96.44 94 VAL A N 1
ATOM 737 C CA . VAL A 1 94 ? -9.898 -3.174 2.258 1 96.44 94 VAL A CA 1
ATOM 738 C C . VAL A 1 94 ? -8.664 -3.75 2.943 1 96.44 94 VAL A C 1
ATOM 740 O O . VAL A 1 94 ? -7.598 -3.857 2.332 1 96.44 94 VAL A O 1
ATOM 743 N N . MET A 1 95 ? -8.828 -4.066 4.18 1 96.12 95 MET A N 1
ATOM 744 C CA . MET A 1 95 ? -7.746 -4.652 4.965 1 96.12 95 MET A CA 1
ATOM 745 C C . MET A 1 95 ? -8.078 -6.078 5.379 1 96.12 95 MET A C 1
ATOM 747 O O . MET A 1 95 ? -9.156 -6.336 5.922 1 96.12 95 MET A O 1
ATOM 751 N N . LEU A 1 96 ? -7.188 -6.918 5.094 1 97.5 96 LEU A N 1
ATOM 752 C CA . LEU A 1 96 ? -7.336 -8.328 5.434 1 97.5 96 LEU A CA 1
ATOM 753 C C . LEU A 1 96 ? -6.281 -8.758 6.449 1 97.5 96 LEU A C 1
ATOM 755 O O . LEU A 1 96 ? -5.094 -8.469 6.273 1 97.5 96 LEU A O 1
ATOM 759 N N . PHE A 1 97 ? -6.785 -9.406 7.516 1 97.5 97 PHE A N 1
ATOM 760 C CA . PHE A 1 97 ? -5.898 -9.891 8.57 1 97.5 97 PHE A CA 1
ATOM 761 C C . PHE A 1 97 ? -5.934 -11.414 8.648 1 97.5 97 PHE A C 1
ATOM 763 O O . PHE A 1 97 ? -7.004 -12.016 8.555 1 97.5 97 PHE A O 1
ATOM 770 N N . GLY A 1 98 ? -4.723 -11.961 8.781 1 97.88 98 GLY A N 1
ATOM 771 C CA . GLY A 1 98 ? -4.648 -13.414 8.883 1 97.88 98 GLY A CA 1
ATOM 772 C C . GLY A 1 98 ? -3.227 -13.93 8.977 1 97.88 98 GLY A C 1
ATOM 773 O O . GLY A 1 98 ? -2.371 -13.305 9.609 1 97.88 98 GLY A O 1
ATOM 774 N N . HIS A 1 99 ? -2.986 -15.133 8.438 1 97.94 99 HIS A N 1
ATOM 775 C CA . HIS A 1 99 ? -1.654 -15.727 8.422 1 97.94 99 HIS A CA 1
ATOM 776 C C . HIS A 1 99 ? -1.297 -16.25 7.031 1 97.94 99 HIS A C 1
ATOM 778 O O . HIS A 1 99 ? -2.16 -16.766 6.316 1 97.94 99 HIS A O 1
ATOM 784 N N . VAL A 1 100 ? -0.04 -16.141 6.715 1 97.44 100 VAL A N 1
ATOM 785 C CA . VAL A 1 100 ? 0.445 -16.594 5.414 1 97.44 100 VAL A CA 1
ATOM 786 C C . VAL A 1 100 ? 0.962 -18.031 5.523 1 97.44 100 VAL A C 1
ATOM 788 O O . VAL A 1 100 ? 1.647 -18.375 6.484 1 97.44 100 VAL A O 1
ATOM 791 N N . GLU A 1 101 ? 0.622 -18.828 4.535 1 95.31 101 GLU A N 1
ATOM 792 C CA . GLU A 1 101 ? 1.136 -20.188 4.48 1 95.31 101 GLU A CA 1
ATOM 793 C C . GLU A 1 101 ? 1.56 -20.562 3.061 1 95.31 101 GLU A C 1
ATOM 795 O O . GLU A 1 101 ? 1.065 -19.984 2.088 1 95.31 101 GLU A O 1
ATOM 800 N N . LEU A 1 102 ? 2.451 -21.516 3.045 1 92.81 102 LEU A N 1
ATOM 801 C CA . LEU A 1 102 ? 2.852 -22.094 1.767 1 92.81 102 LEU A CA 1
ATOM 802 C C . LEU A 1 102 ? 1.771 -23.016 1.229 1 92.81 102 LEU A C 1
ATOM 804 O O . LEU A 1 102 ? 1.198 -23.812 1.979 1 92.81 102 LEU A O 1
ATOM 808 N N . VAL A 1 103 ? 1.517 -22.859 -0.075 1 93.38 103 VAL A N 1
ATOM 809 C CA . VAL A 1 103 ? 0.558 -23.766 -0.701 1 93.38 103 VAL A CA 1
ATOM 810 C C . VAL A 1 103 ? 1.275 -25.031 -1.188 1 93.38 103 VAL A C 1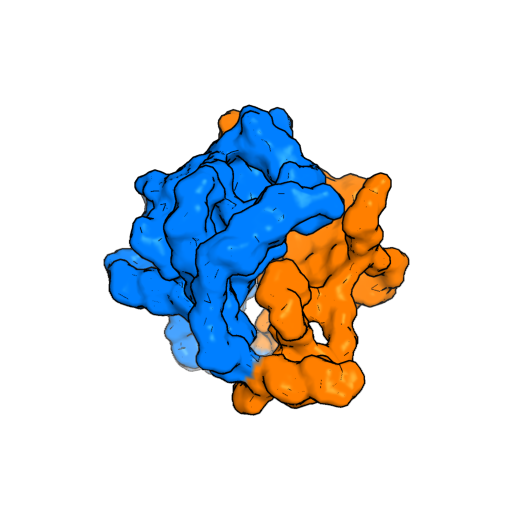
ATOM 812 O O . VAL A 1 103 ? 1.915 -25.016 -2.242 1 93.38 103 VAL A O 1
ATOM 815 N N . ASP A 1 104 ? 1.082 -26.094 -0.504 1 89.56 104 ASP A N 1
ATOM 816 C CA . ASP A 1 104 ? 1.779 -27.328 -0.812 1 89.56 104 ASP A CA 1
ATOM 817 C C . ASP A 1 104 ? 0.987 -28.172 -1.811 1 89.56 104 ASP A C 1
ATOM 819 O O . ASP A 1 104 ? 1.565 -28.953 -2.574 1 89.56 104 ASP A O 1
ATOM 823 N N . ASP A 1 105 ? -0.288 -28.031 -1.807 1 91.94 105 ASP A N 1
ATOM 824 C CA . ASP A 1 105 ? -1.144 -28.781 -2.719 1 91.94 105 ASP A CA 1
ATOM 825 C C . ASP A 1 105 ? -0.959 -28.312 -4.16 1 91.94 105 ASP A C 1
ATOM 827 O O . ASP A 1 105 ? -1.188 -27.141 -4.469 1 91.94 105 ASP A O 1
ATOM 831 N N . LEU A 1 106 ? -0.573 -29.172 -4.988 1 89.5 106 LEU A N 1
ATOM 832 C CA . LEU A 1 106 ? -0.247 -28.859 -6.375 1 89.5 106 LEU A CA 1
ATOM 833 C C . LEU A 1 106 ? -1.479 -28.359 -7.121 1 89.5 106 LEU A C 1
ATOM 835 O O . LEU A 1 106 ? -1.383 -27.438 -7.938 1 89.5 106 LEU A O 1
ATOM 839 N N . THR A 1 107 ? -2.584 -28.953 -6.887 1 92.94 107 THR A N 1
ATOM 840 C CA . THR A 1 107 ? -3.82 -28.531 -7.539 1 92.94 107 THR A CA 1
ATOM 841 C C . THR A 1 107 ? -4.176 -27.094 -7.16 1 92.94 107 THR A C 1
ATOM 843 O O . THR A 1 107 ? -4.508 -26.281 -8.023 1 92.94 107 THR A O 1
ATOM 846 N N . GLU A 1 108 ? -4.086 -26.812 -5.895 1 93.69 108 GLU A N 1
ATOM 847 C CA . GLU A 1 108 ? -4.371 -25.469 -5.406 1 93.69 108 GLU A CA 1
ATOM 848 C C . GLU A 1 108 ? -3.385 -24.453 -5.977 1 93.69 108 GLU A C 1
ATOM 850 O O . GLU A 1 108 ? -3.781 -23.375 -6.41 1 93.69 108 GLU A O 1
ATOM 855 N N . ALA A 1 109 ? -2.174 -24.828 -5.996 1 91.19 109 ALA A N 1
ATOM 856 C CA . ALA A 1 109 ? -1.143 -23.938 -6.527 1 91.19 109 ALA A CA 1
ATOM 857 C C . ALA A 1 109 ? -1.374 -23.641 -8.008 1 91.19 109 ALA A C 1
ATOM 859 O O . ALA A 1 109 ? -1.251 -22.5 -8.453 1 91.19 109 ALA A O 1
ATOM 860 N N . THR A 1 110 ? -1.688 -24.656 -8.773 1 90.75 110 THR A N 1
ATOM 861 C CA . THR A 1 110 ? -1.929 -24.5 -10.203 1 90.75 110 THR A CA 1
ATOM 862 C C . THR A 1 110 ? -3.127 -23.594 -10.461 1 90.75 110 THR A C 1
ATOM 864 O O . THR A 1 110 ? -3.072 -22.719 -11.328 1 90.75 110 THR A O 1
ATOM 867 N N . THR A 1 111 ? -4.141 -23.859 -9.711 1 93.19 111 THR A N 1
ATOM 868 C CA . THR A 1 111 ? -5.34 -23.047 -9.836 1 93.19 111 THR A CA 1
ATOM 869 C C . THR A 1 111 ? -5.027 -21.578 -9.539 1 93.19 111 THR A C 1
ATOM 871 O O . THR A 1 111 ? -5.422 -20.688 -10.289 1 93.19 111 THR A O 1
ATOM 874 N N . ALA A 1 112 ? -4.352 -21.297 -8.484 1 92.88 112 ALA A N 1
ATOM 875 C CA . ALA A 1 112 ? -3.98 -19.938 -8.102 1 92.88 112 ALA A CA 1
ATOM 876 C C . ALA A 1 112 ? -3.145 -19.266 -9.188 1 92.88 112 ALA A C 1
ATOM 878 O O . ALA A 1 112 ? -3.387 -18.109 -9.539 1 92.88 112 ALA A O 1
ATOM 879 N N . MET A 1 113 ? -2.232 -19.984 -9.719 1 89.88 113 MET A N 1
ATOM 880 C CA . MET A 1 113 ? -1.376 -19.438 -10.766 1 89.88 113 MET A CA 1
ATOM 881 C C . MET A 1 113 ? -2.184 -19.125 -12.023 1 89.88 113 MET A C 1
ATOM 883 O O . MET A 1 113 ? -1.96 -18.094 -12.672 1 89.88 113 MET A O 1
ATOM 887 N N . GLN A 1 114 ? -3.023 -20 -12.328 1 91.12 114 GLN A N 1
ATOM 888 C CA . GLN A 1 114 ? -3.887 -19.75 -13.477 1 91.12 114 GLN A CA 1
ATOM 889 C C . GLN A 1 114 ? -4.695 -18.469 -13.297 1 91.12 114 GLN A C 1
ATOM 891 O O . GLN A 1 114 ? -4.828 -17.688 -14.234 1 91.12 114 GLN A O 1
ATOM 896 N N . TYR A 1 115 ? -5.211 -18.297 -12.133 1 93.38 115 TYR A N 1
ATOM 897 C CA . TYR A 1 115 ? -5.98 -17.094 -11.867 1 93.38 115 TYR A CA 1
ATOM 898 C C . TYR A 1 115 ? -5.102 -15.852 -11.961 1 93.38 115 TYR A C 1
ATOM 900 O O . TYR A 1 115 ? -5.551 -14.797 -12.43 1 93.38 115 TYR A O 1
ATOM 908 N N . LEU A 1 116 ? -3.889 -15.961 -11.508 1 91.88 116 LEU A N 1
ATOM 909 C CA . LEU A 1 116 ? -2.945 -14.859 -11.648 1 91.88 116 LEU A CA 1
ATOM 910 C C . LEU A 1 116 ? -2.73 -14.5 -13.117 1 91.88 116 LEU A C 1
ATOM 912 O O . LEU A 1 116 ? -2.793 -13.328 -13.492 1 91.88 116 LEU A O 1
ATOM 916 N N . LEU A 1 117 ? -2.543 -15.5 -13.906 1 89 117 LEU A N 1
ATOM 917 C CA . LEU A 1 117 ? -2.326 -15.281 -15.328 1 89 117 LEU A CA 1
ATOM 918 C C . LEU A 1 117 ? -3.566 -14.672 -15.977 1 89 117 LEU A C 1
ATOM 920 O O . LEU A 1 117 ? -3.459 -13.75 -16.781 1 89 117 LEU A O 1
ATOM 924 N N . ASN A 1 118 ? -4.719 -15.172 -15.594 1 91.94 118 ASN A N 1
ATOM 925 C CA . ASN A 1 118 ? -5.965 -14.648 -16.141 1 91.94 118 ASN A CA 1
ATOM 926 C C . ASN A 1 118 ? -6.16 -13.18 -15.766 1 91.94 118 ASN A C 1
ATOM 928 O O . ASN A 1 118 ? -6.703 -12.406 -16.562 1 91.94 118 ASN A O 1
ATOM 932 N N . LYS A 1 119 ? -5.766 -12.836 -14.625 1 93 119 LYS A N 1
ATOM 933 C CA . LYS A 1 119 ? -5.98 -11.484 -14.117 1 93 119 LYS A CA 1
ATOM 934 C C . LYS A 1 119 ? -5.008 -10.492 -14.758 1 93 119 LYS A C 1
ATOM 936 O O . LYS A 1 119 ? -5.395 -9.383 -15.117 1 93 119 LYS A O 1
ATOM 941 N N . TYR A 1 120 ? -3.781 -10.852 -15 1 91.62 120 TYR A N 1
ATOM 942 C CA . TYR A 1 120 ? -2.75 -9.883 -15.344 1 91.62 120 TYR A CA 1
ATOM 943 C C . TYR A 1 120 ? -2.393 -9.977 -16.828 1 91.62 120 TYR A C 1
ATOM 945 O O . TYR A 1 120 ? -1.948 -8.992 -17.422 1 91.62 120 TYR A O 1
ATOM 953 N N . VAL A 1 121 ? -2.551 -11.141 -17.422 1 89.12 121 VAL A N 1
ATOM 954 C CA . VAL A 1 121 ? -2.262 -11.281 -18.844 1 89.12 121 VAL A CA 1
ATOM 955 C C . VAL A 1 121 ? -3.354 -12.117 -19.5 1 89.12 121 VAL A C 1
ATOM 957 O O . VAL A 1 121 ? -3.064 -13.133 -20.141 1 89.12 121 VAL A O 1
ATOM 960 N N . PRO A 1 122 ? -4.527 -11.609 -19.359 1 88.25 122 PRO A N 1
ATOM 961 C CA . PRO A 1 122 ? -5.633 -12.375 -19.953 1 88.25 122 PRO A CA 1
ATOM 962 C C . PRO A 1 122 ? -5.453 -12.617 -21.438 1 88.25 122 PRO A C 1
ATOM 964 O O . PRO A 1 122 ? -5.148 -11.688 -22.188 1 88.25 122 PRO A O 1
ATOM 967 N N . GLY A 1 123 ? -5.656 -13.898 -21.797 1 84 123 GLY A N 1
ATOM 968 C CA . GLY A 1 123 ? -5.648 -14.25 -23.203 1 84 123 GLY A CA 1
ATOM 969 C C . GLY A 1 123 ? -4.254 -14.438 -23.766 1 84 123 GLY A C 1
ATOM 970 O O . GLY A 1 123 ? -4.09 -14.781 -24.938 1 84 123 GLY A O 1
ATOM 971 N N . TYR A 1 124 ? -3.295 -14.117 -23.031 1 85.69 124 TYR A N 1
ATOM 972 C CA . TYR A 1 124 ? -1.926 -14.242 -23.531 1 85.69 124 TYR A CA 1
ATOM 973 C C . TYR A 1 124 ? -1.566 -15.703 -23.781 1 85.69 124 TYR A C 1
ATOM 975 O O . TYR A 1 124 ? -0.995 -16.047 -24.812 1 85.69 124 TYR A O 1
ATOM 983 N N . TYR A 1 125 ? -1.94 -16.531 -22.859 1 82.31 125 TYR A N 1
ATOM 984 C CA . TYR A 1 125 ? -1.623 -17.953 -23 1 82.31 125 TYR A CA 1
ATOM 985 C C . TYR A 1 125 ? -2.768 -18.703 -23.656 1 82.31 125 TYR A C 1
ATOM 987 O O . TYR A 1 125 ? -3.926 -18.562 -23.266 1 82.31 125 TYR A O 1
ATOM 995 N N . PRO A 1 126 ? -2.439 -19.484 -24.625 1 79.25 126 PRO A N 1
ATOM 996 C CA . PRO A 1 126 ? -3.486 -20.156 -25.406 1 79.25 126 PRO A CA 1
ATOM 997 C C . PRO A 1 126 ? -4.141 -21.312 -24.625 1 79.25 126 PRO A C 1
ATOM 999 O O . PRO A 1 126 ? -5.281 -21.672 -24.922 1 79.25 126 PRO A O 1
ATOM 1002 N N . THR A 1 127 ? -3.307 -21.953 -23.781 1 80.69 127 THR A N 1
ATOM 1003 C CA . THR A 1 127 ? -3.816 -23.078 -23.016 1 80.69 127 THR A CA 1
ATOM 1004 C C . THR A 1 127 ? -3.654 -22.828 -21.516 1 80.69 127 THR A C 1
ATOM 1006 O O . THR A 1 127 ? -2.824 -22.016 -21.094 1 80.69 127 THR A O 1
ATOM 1009 N N . ALA A 1 128 ? -4.523 -23.516 -20.828 1 82.19 128 ALA A N 1
ATOM 1010 C CA . ALA A 1 128 ? -4.438 -23.438 -19.375 1 82.19 128 ALA A CA 1
ATOM 1011 C C . ALA A 1 128 ? -3.119 -24.016 -18.875 1 82.19 128 ALA A C 1
ATOM 1013 O O . ALA A 1 128 ? -2.508 -24.859 -19.547 1 82.19 128 ALA A O 1
ATOM 1014 N N . LEU A 1 129 ? -2.781 -23.531 -17.766 1 81.44 129 LEU A N 1
ATOM 1015 C CA . LEU A 1 129 ? -1.545 -24 -17.141 1 81.44 129 LEU A CA 1
ATOM 1016 C C . LEU A 1 129 ? -1.664 -25.453 -16.719 1 81.44 129 LEU A C 1
ATOM 1018 O O . LEU A 1 129 ? -2.684 -25.859 -16.172 1 81.44 129 LEU A O 1
ATOM 1022 N N . SER A 1 130 ? -0.681 -26.188 -17.156 1 81 130 SER A N 1
ATOM 1023 C CA . SER A 1 130 ? -0.663 -27.594 -16.75 1 81 130 SER A CA 1
ATOM 1024 C C . SER A 1 130 ? 0.002 -27.75 -15.383 1 81 130 SER A C 1
ATOM 1026 O O . SER A 1 130 ? 0.941 -27.031 -15.055 1 81 130 SER A O 1
ATOM 1028 N N . GLN A 1 131 ? -0.495 -28.719 -14.641 1 80.25 131 GLN A N 1
ATOM 1029 C CA . GLN A 1 131 ? 0.086 -29.016 -13.336 1 80.25 131 GLN A CA 1
ATOM 1030 C C . GLN A 1 131 ? 1.559 -29.391 -13.461 1 80.25 131 GLN A C 1
ATOM 1032 O O . GLN A 1 131 ? 2.365 -29.062 -12.586 1 80.25 131 GLN A O 1
ATOM 1037 N N . ASN A 1 132 ? 1.835 -30.047 -14.508 1 77.88 132 ASN A N 1
ATOM 1038 C CA . ASN A 1 132 ? 3.211 -30.469 -14.742 1 77.88 132 ASN A CA 1
ATOM 1039 C C . ASN A 1 132 ? 4.152 -29.281 -14.875 1 77.88 132 ASN A C 1
ATOM 1041 O O . ASN A 1 132 ? 5.277 -29.312 -14.375 1 77.88 132 ASN A O 1
ATOM 1045 N N . HIS A 1 133 ? 3.643 -28.281 -15.531 1 75.06 133 HIS A N 1
ATOM 1046 C CA . HIS A 1 133 ? 4.445 -27.062 -15.68 1 75.06 133 HIS A CA 1
ATOM 1047 C C . HIS A 1 133 ? 4.668 -26.375 -14.336 1 75.06 133 HIS A C 1
ATOM 1049 O O . HIS A 1 133 ? 5.777 -25.922 -14.039 1 75.06 133 HIS A O 1
ATOM 1055 N N . VAL A 1 134 ? 3.656 -26.406 -13.539 1 74.31 134 VAL A N 1
ATOM 1056 C CA . VAL A 1 134 ? 3.73 -25.766 -12.227 1 74.31 134 VAL A CA 1
ATOM 1057 C C . VAL A 1 134 ? 4.66 -26.562 -11.32 1 74.31 134 VAL A C 1
ATOM 1059 O O . VAL A 1 134 ? 5.445 -25.984 -10.562 1 74.31 134 VAL A O 1
ATOM 1062 N N . ASP A 1 135 ? 4.594 -27.844 -11.398 1 75.44 135 ASP A N 1
ATOM 1063 C CA . ASP A 1 135 ? 5.438 -28.719 -10.586 1 75.44 135 ASP A CA 1
ATOM 1064 C C . ASP A 1 135 ? 6.914 -28.5 -10.906 1 75.44 135 ASP A C 1
ATOM 1066 O O . ASP A 1 135 ? 7.754 -28.5 -10 1 75.44 135 ASP A O 1
ATOM 1070 N N . ARG A 1 136 ? 7.191 -28.328 -12.141 1 68.5 136 ARG A N 1
ATOM 1071 C CA . ARG A 1 136 ? 8.578 -28.156 -12.562 1 68.5 136 ARG A CA 1
ATOM 1072 C C . ARG A 1 136 ? 9.141 -26.844 -12.031 1 68.5 136 ARG A C 1
ATOM 1074 O O . ARG A 1 136 ? 10.32 -26.766 -11.68 1 68.5 136 ARG A O 1
ATOM 1081 N N . TYR A 1 137 ? 8.289 -25.906 -12.023 1 63.97 137 TYR A N 1
ATOM 1082 C CA . TYR A 1 137 ? 8.742 -24.594 -11.562 1 63.97 137 TYR A CA 1
ATOM 1083 C C . TYR A 1 137 ? 8.945 -24.578 -10.055 1 63.97 137 TYR A C 1
ATOM 1085 O O . TYR A 1 137 ? 9.812 -23.875 -9.539 1 63.97 137 TYR A O 1
ATOM 1093 N N . ARG A 1 138 ? 8.102 -25.359 -9.391 1 60.47 138 ARG A N 1
ATOM 1094 C CA . ARG A 1 138 ? 8.258 -25.484 -7.945 1 60.47 138 ARG A CA 1
ATOM 1095 C C . ARG A 1 138 ? 9.539 -26.25 -7.594 1 60.47 138 ARG A C 1
ATOM 1097 O O . ARG A 1 138 ? 10.125 -26.016 -6.531 1 60.47 138 ARG A O 1
ATOM 1104 N N . SER A 1 139 ? 9.844 -27.359 -8.398 1 51.91 139 SER A N 1
ATOM 1105 C CA . SER A 1 139 ? 10.898 -28.328 -8.078 1 51.91 139 SER A CA 1
ATOM 1106 C C . SER A 1 139 ? 12.227 -27.922 -8.719 1 51.91 139 SER A C 1
ATOM 1108 O O . SER A 1 139 ? 13.266 -28.5 -8.391 1 51.91 139 SER A O 1
ATOM 1110 N N . SER A 1 140 ? 12.172 -27.234 -9.836 1 47.72 140 SER A N 1
ATOM 1111 C CA . SER A 1 140 ? 13.43 -27.125 -10.562 1 47.72 140 SER A CA 1
ATOM 1112 C C . SER A 1 140 ? 14.461 -26.344 -9.75 1 47.72 140 SER A C 1
ATOM 1114 O O . SER A 1 140 ? 14.109 -25.484 -8.945 1 47.72 140 SER A O 1
ATOM 1116 N N . MET A 1 141 ? 15.75 -26.797 -9.875 1 35.69 141 MET A N 1
ATOM 1117 C CA . MET A 1 141 ? 17.078 -26.422 -9.375 1 35.69 141 MET A CA 1
ATOM 1118 C C . MET A 1 141 ? 17.406 -24.984 -9.75 1 35.69 141 MET A C 1
ATOM 1120 O O . MET A 1 141 ? 17.719 -24.703 -10.914 1 35.69 141 MET A O 1
ATOM 1124 N N . GLY A 1 142 ? 16.953 -23.891 -9.031 1 44.22 142 GLY A N 1
ATOM 1125 C CA . GLY A 1 142 ? 17.375 -22.5 -8.906 1 44.22 142 GLY A CA 1
ATOM 1126 C C . GLY A 1 142 ? 16.344 -21.625 -8.219 1 44.22 142 GLY A C 1
ATOM 1127 O O . GLY A 1 142 ? 16.188 -21.688 -6.996 1 44.22 142 GLY A O 1
ATOM 1128 N N . SER A 1 143 ? 15.68 -20.719 -9.086 1 51.88 143 SER A N 1
ATOM 1129 C CA . SER A 1 143 ? 14.828 -19.719 -8.445 1 51.88 143 SER A CA 1
ATOM 1130 C C . SER A 1 143 ? 13.383 -20.188 -8.375 1 51.88 143 SER A C 1
ATOM 1132 O O . SER A 1 143 ? 12.648 -20.109 -9.359 1 51.88 143 SER A O 1
ATOM 1134 N N . LYS A 1 144 ? 13.008 -21.094 -7.461 1 62.22 144 LYS A N 1
ATOM 1135 C CA . LYS A 1 144 ? 11.695 -21.719 -7.266 1 62.22 144 LYS A CA 1
ATOM 1136 C C . LYS A 1 144 ? 10.648 -20.656 -6.902 1 62.22 144 LYS A C 1
ATOM 1138 O O . LYS A 1 144 ? 10.898 -19.797 -6.07 1 62.22 144 LYS A O 1
ATOM 1143 N N . THR A 1 145 ? 9.828 -20.547 -7.855 1 73.56 145 THR A N 1
ATOM 1144 C CA . THR A 1 145 ? 8.664 -19.734 -7.52 1 73.56 145 THR A CA 1
ATOM 1145 C C . THR A 1 145 ? 7.609 -20.578 -6.809 1 73.56 145 THR A C 1
ATOM 1147 O O . THR A 1 145 ? 7.371 -21.734 -7.176 1 73.56 145 THR A O 1
ATOM 1150 N N . THR A 1 146 ? 7.277 -20.156 -5.648 1 83.69 146 THR A N 1
ATOM 1151 C CA . THR A 1 146 ? 6.258 -20.828 -4.848 1 83.69 146 THR A CA 1
ATOM 1152 C C . THR A 1 146 ? 5.031 -19.938 -4.684 1 83.69 146 THR A C 1
ATOM 1154 O O . THR A 1 146 ? 5.102 -18.719 -4.914 1 83.69 146 THR A O 1
ATOM 1157 N N . VAL A 1 147 ? 3.904 -20.641 -4.492 1 91.75 147 VAL A N 1
ATOM 1158 C CA . VAL A 1 147 ? 2.658 -19.922 -4.254 1 91.75 147 VAL A CA 1
ATOM 1159 C C . VAL A 1 147 ? 2.369 -19.875 -2.758 1 91.75 147 VAL A C 1
ATOM 1161 O O . VAL A 1 147 ? 2.539 -20.859 -2.047 1 91.75 147 VAL A O 1
ATOM 1164 N N . PHE A 1 148 ? 1.969 -18.734 -2.316 1 95.19 148 PHE A N 1
ATOM 1165 C CA . PHE A 1 148 ? 1.553 -18.516 -0.936 1 95.19 148 PHE A CA 1
ATOM 1166 C C . PHE A 1 148 ? 0.093 -18.078 -0.872 1 95.19 148 PHE A C 1
ATOM 1168 O O . PHE A 1 148 ? -0.459 -17.594 -1.86 1 95.19 148 PHE A O 1
ATOM 1175 N N . LYS A 1 149 ? -0.46 -18.328 0.228 1 97 149 LYS A N 1
ATOM 1176 C CA . LYS A 1 149 ? -1.809 -17.812 0.44 1 97 149 LYS A CA 1
ATOM 1177 C C . LYS A 1 149 ? -1.938 -17.156 1.814 1 97 149 LYS A C 1
ATOM 1179 O O . LYS A 1 149 ? -1.344 -17.625 2.787 1 97 149 LYS A O 1
ATOM 1184 N N . LEU A 1 150 ? -2.637 -16.125 1.942 1 98.25 150 LEU A N 1
ATOM 1185 C CA . LEU A 1 150 ? -3.088 -15.539 3.203 1 98.25 150 LEU A CA 1
ATOM 1186 C C . LEU A 1 150 ? -4.461 -16.078 3.59 1 98.25 150 LEU A C 1
ATOM 1188 O O . LEU A 1 150 ? -5.449 -15.828 2.898 1 98.25 150 LEU A O 1
ATOM 1192 N N . VAL A 1 151 ? -4.461 -16.859 4.602 1 98.12 151 VAL A N 1
ATOM 1193 C CA . VAL A 1 151 ? -5.73 -17.297 5.176 1 98.12 151 VAL A CA 1
ATOM 1194 C C . VAL A 1 151 ? -6.332 -16.172 6.02 1 98.12 151 VAL A C 1
ATOM 1196 O O . VAL A 1 151 ? -5.836 -15.875 7.109 1 98.12 151 VAL A O 1
ATOM 1199 N N . VAL A 1 152 ? -7.457 -15.648 5.547 1 97.5 152 VAL A N 1
ATOM 1200 C CA . VAL A 1 152 ? -8 -14.414 6.109 1 97.5 152 VAL A CA 1
ATOM 1201 C C . VAL A 1 152 ? -8.859 -14.742 7.328 1 97.5 152 VAL A C 1
ATOM 1203 O O . VAL A 1 152 ? -9.742 -15.602 7.266 1 97.5 152 VAL A O 1
ATOM 1206 N N . LYS A 1 153 ? -8.625 -14.078 8.375 1 96.44 153 LYS A N 1
ATOM 1207 C CA . LYS A 1 153 ? -9.414 -14.203 9.602 1 96.44 153 LYS A CA 1
ATOM 1208 C C . LYS A 1 153 ? -10.406 -13.055 9.742 1 96.44 153 LYS A C 1
ATOM 1210 O O . LYS A 1 153 ? -11.547 -13.258 10.164 1 96.44 153 LYS A O 1
ATOM 1215 N N . THR A 1 154 ? -9.977 -11.859 9.43 1 95.06 154 THR A N 1
ATOM 1216 C CA . THR A 1 154 ? -10.812 -10.672 9.539 1 95.06 154 THR A CA 1
ATOM 1217 C C . THR A 1 154 ? -10.641 -9.773 8.32 1 95.06 154 THR A C 1
ATOM 1219 O O . THR A 1 154 ? -9.531 -9.617 7.809 1 95.06 154 THR A O 1
ATOM 1222 N N . ILE A 1 155 ? -11.75 -9.188 7.84 1 94.25 155 ILE A N 1
ATOM 1223 C CA . ILE A 1 155 ? -11.758 -8.234 6.738 1 94.25 155 ILE A CA 1
ATOM 1224 C C . ILE A 1 155 ? -12.398 -6.926 7.191 1 94.25 155 ILE A C 1
ATOM 1226 O O . ILE A 1 155 ? -13.461 -6.934 7.824 1 94.25 155 ILE A O 1
ATOM 1230 N N . THR A 1 156 ? -11.711 -5.887 6.992 1 91.62 156 THR A N 1
ATOM 1231 C CA . THR A 1 156 ? -12.266 -4.559 7.23 1 91.62 156 THR A CA 1
ATOM 1232 C C . THR A 1 156 ? -12.195 -3.713 5.961 1 91.62 156 THR A C 1
ATOM 1234 O O . THR A 1 156 ? -11.219 -3.779 5.215 1 91.62 156 THR A O 1
ATOM 1237 N N . ALA A 1 157 ? -13.273 -3.072 5.668 1 91.94 157 ALA A N 1
ATOM 1238 C CA . ALA A 1 157 ? -13.336 -2.201 4.496 1 91.94 157 ALA A CA 1
ATOM 1239 C C . ALA A 1 157 ? -13.719 -0.778 4.895 1 91.94 157 ALA A C 1
ATOM 1241 O O . ALA A 1 157 ? -14.719 -0.568 5.586 1 91.94 157 ALA A O 1
ATOM 1242 N N . LYS A 1 158 ? -12.859 0.17 4.504 1 86.56 158 LYS A N 1
ATOM 1243 C CA . LYS A 1 158 ? -13.125 1.585 4.746 1 86.56 158 LYS A CA 1
ATOM 1244 C C . LYS A 1 158 ? -13.336 2.338 3.438 1 86.56 158 LYS A C 1
ATOM 1246 O O . LYS A 1 158 ? -12.609 2.117 2.465 1 86.56 158 LYS A O 1
ATOM 1251 N N . GLU A 1 159 ? -14.367 3.068 3.469 1 85.88 159 GLU A N 1
ATOM 1252 C CA . GLU A 1 159 ? -14.68 3.848 2.275 1 85.88 159 GLU A CA 1
ATOM 1253 C C . GLU A 1 159 ? -14.977 5.305 2.629 1 85.88 159 GLU A C 1
ATOM 1255 O O . GLU A 1 159 ? -15.703 5.582 3.584 1 85.88 159 GLU A O 1
ATOM 1260 N N . ASN A 1 160 ? -14.211 6.199 1.982 1 81 160 ASN A N 1
ATOM 1261 C CA . ASN A 1 160 ? -14.57 7.613 1.939 1 81 160 ASN A CA 1
ATOM 1262 C C . ASN A 1 160 ? -15.148 8.008 0.586 1 81 160 ASN A C 1
ATOM 1264 O O . ASN A 1 160 ? -14.422 8.148 -0.394 1 81 160 ASN A O 1
ATOM 1268 N N . VAL A 1 161 ? -16.406 8.109 0.582 1 74.12 161 VAL A N 1
ATOM 1269 C CA . VAL A 1 161 ? -17.125 8.273 -0.679 1 74.12 161 VAL A CA 1
ATOM 1270 C C . VAL A 1 161 ? -16.969 9.695 -1.191 1 74.12 161 VAL A C 1
ATOM 1272 O O . VAL A 1 161 ? -17 10.656 -0.412 1 74.12 161 VAL A O 1
ATOM 1275 N N . MET A 1 162 ? -16.734 9.727 -2.465 1 73.56 162 MET A N 1
ATOM 1276 C CA . MET A 1 162 ? -16.609 11.016 -3.137 1 73.56 162 MET A CA 1
ATOM 1277 C C . MET A 1 162 ? -17.969 11.727 -3.193 1 73.56 162 MET A C 1
ATOM 1279 O O . MET A 1 162 ? -18.969 11.133 -3.607 1 73.56 162 MET A O 1
ATOM 1283 N N . VAL A 1 163 ? -17.922 12.828 -2.551 1 69.56 163 VAL A N 1
ATOM 1284 C CA . VAL A 1 163 ? -19.047 13.727 -2.793 1 69.56 163 VAL A CA 1
ATOM 1285 C C . VAL A 1 163 ? -18.734 14.625 -3.992 1 69.56 163 VAL A C 1
ATOM 1287 O O . VAL A 1 163 ? -17.891 15.516 -3.912 1 69.56 163 VAL A O 1
ATOM 1290 N N . GLU A 1 164 ? -19.281 14.281 -5.117 1 71.31 164 GLU A N 1
ATOM 1291 C CA . GLU A 1 164 ? -18.984 14.891 -6.406 1 71.31 164 GLU A CA 1
ATOM 1292 C C . GLU A 1 164 ? -18.875 16.406 -6.285 1 71.31 164 GLU A C 1
ATOM 1294 O O . GLU A 1 164 ? -18.031 17.031 -6.926 1 71.31 164 GLU A O 1
ATOM 1299 N N . GLU A 1 165 ? -19.688 16.984 -5.512 1 71.81 165 GLU A N 1
ATOM 1300 C CA . GLU A 1 165 ? -19.719 18.438 -5.371 1 71.81 165 GLU A CA 1
ATOM 1301 C C . GLU A 1 165 ? -18.453 18.938 -4.676 1 71.81 165 GLU A C 1
ATOM 1303 O O . GLU A 1 165 ? -18.109 20.125 -4.797 1 71.81 165 GLU A O 1
ATOM 1308 N N . LYS A 1 166 ? -17.766 18.062 -4.121 1 74 166 LYS A N 1
ATOM 1309 C CA . LYS A 1 166 ? -16.609 18.484 -3.334 1 74 166 LYS A CA 1
ATOM 1310 C C . LYS A 1 166 ? -15.305 18 -3.961 1 74 166 LYS A C 1
ATOM 1312 O O . LYS A 1 166 ? -14.219 18.25 -3.42 1 74 166 LYS A O 1
ATOM 1317 N N . LYS A 1 167 ? -15.469 17.438 -5.086 1 78.06 167 LYS A N 1
ATOM 1318 C CA . LYS A 1 167 ? -14.289 16.922 -5.77 1 78.06 167 LYS A CA 1
ATOM 1319 C C . LYS A 1 167 ? -13.352 18.062 -6.18 1 78.06 167 LYS A C 1
ATOM 1321 O O . LYS A 1 167 ? -13.797 19.062 -6.75 1 78.06 167 LYS A O 1
ATOM 1326 N N . TYR A 1 168 ? -12.195 17.906 -5.898 1 83.06 168 TYR A N 1
ATOM 1327 C CA . TYR A 1 168 ? -11.211 18.906 -6.305 1 83.06 168 TYR A CA 1
ATOM 1328 C C . TYR A 1 168 ? -10.82 18.719 -7.766 1 83.06 168 TYR A C 1
ATOM 1330 O O . TYR A 1 168 ? -10.672 17.594 -8.242 1 83.06 168 TYR A O 1
ATOM 1338 N N . TYR A 1 169 ? -10.789 19.719 -8.492 1 77.94 169 TYR A N 1
ATOM 1339 C CA . TYR A 1 169 ? -10.234 19.797 -9.836 1 77.94 169 TYR A CA 1
ATOM 1340 C C . TYR A 1 169 ? -9.375 21.031 -10.008 1 77.94 169 TYR A C 1
ATOM 1342 O O . TYR A 1 169 ? -9.539 22.016 -9.281 1 77.94 169 TYR A O 1
ATOM 1350 N N . LYS A 1 170 ? -8.406 20.844 -10.781 1 72 170 LYS A N 1
ATOM 1351 C CA . LYS A 1 170 ? -7.52 21.984 -11.008 1 72 170 LYS A CA 1
ATOM 1352 C C . LYS A 1 170 ? -8.312 23.234 -11.352 1 72 170 LYS A C 1
ATOM 1354 O O . LYS A 1 170 ? -9.117 23.234 -12.289 1 72 170 LYS A O 1
ATOM 1359 N N . GLY A 1 171 ? -8.047 24.25 -10.602 1 74.75 171 GLY A N 1
ATOM 1360 C CA . GLY A 1 171 ? -8.727 25.516 -10.828 1 74.75 171 GLY A CA 1
ATOM 1361 C C . GLY A 1 171 ? -9.82 25.797 -9.812 1 74.75 171 GLY A C 1
ATOM 1362 O O . GLY A 1 171 ? -10.352 26.906 -9.75 1 74.75 171 GLY A O 1
ATOM 1363 N N . ARG A 1 172 ? -10.172 24.828 -9.055 1 78 172 ARG A N 1
ATOM 1364 C CA . ARG A 1 172 ? -11.156 25.047 -8 1 78 172 ARG A CA 1
ATOM 1365 C C . ARG A 1 172 ? -10.562 25.875 -6.867 1 78 172 ARG A C 1
ATOM 1367 O O . ARG A 1 172 ? -9.43 25.641 -6.438 1 78 172 ARG A O 1
ATOM 1374 N N . GLU A 1 173 ? -11.344 26.938 -6.449 1 78.44 173 GLU A N 1
ATOM 1375 C CA . GLU A 1 173 ? -10.875 27.844 -5.41 1 78.44 173 GLU A CA 1
ATOM 1376 C C . GLU A 1 173 ? -11.844 27.875 -4.227 1 78.44 173 GLU A C 1
ATOM 1378 O O . GLU A 1 173 ? -13.047 27.688 -4.398 1 78.44 173 GLU A O 1
ATOM 1383 N N . MET A 1 174 ? -11.32 28.109 -3.111 1 77.38 174 MET A N 1
ATOM 1384 C CA . MET A 1 174 ? -12.086 28.141 -1.868 1 77.38 174 MET A CA 1
ATOM 1385 C C . MET A 1 174 ? -13.281 29.094 -1.984 1 77.38 174 MET A C 1
ATOM 1387 O O . MET A 1 174 ? -14.344 28.812 -1.43 1 77.38 174 MET A O 1
ATOM 1391 N N . ALA A 1 175 ? -13.047 30.125 -2.637 1 72.62 175 ALA A N 1
ATOM 1392 C CA . ALA A 1 175 ? -14.094 31.141 -2.779 1 72.62 175 ALA A CA 1
ATOM 1393 C C . ALA A 1 175 ? -15.344 30.531 -3.41 1 72.62 175 ALA A C 1
ATOM 1395 O O . ALA A 1 175 ? -16.453 31 -3.146 1 72.62 175 ALA A O 1
ATOM 1396 N N . MET A 1 176 ? -15.172 29.547 -4.164 1 72.38 176 MET A N 1
ATOM 1397 C CA . MET A 1 176 ? -16.281 28.875 -4.84 1 72.38 176 MET A CA 1
ATOM 1398 C C . MET A 1 176 ? -17.109 28.047 -3.857 1 72.38 176 MET A C 1
ATOM 1400 O O . MET A 1 176 ? -18.266 27.734 -4.125 1 72.38 176 MET A O 1
ATOM 1404 N N . ASP A 1 177 ? -16.531 27.703 -2.787 1 71.25 177 ASP A N 1
ATOM 1405 C CA . ASP A 1 177 ? -17.188 26.781 -1.853 1 71.25 177 ASP A CA 1
ATOM 1406 C C . ASP A 1 177 ? -17.688 27.531 -0.623 1 71.25 177 ASP A C 1
ATOM 1408 O O . ASP A 1 177 ? -18.516 27 0.136 1 71.25 177 ASP A O 1
ATOM 1412 N N . ILE A 1 178 ? -17.156 28.672 -0.235 1 64.81 178 ILE A N 1
ATOM 1413 C CA . ILE A 1 178 ? -17.625 29.453 0.898 1 64.81 178 ILE A CA 1
ATOM 1414 C C . ILE A 1 178 ? -18.984 30.094 0.569 1 64.81 178 ILE A C 1
ATOM 1416 O O . ILE A 1 178 ? -19.828 30.234 1.448 1 64.81 178 ILE A O 1
ATOM 1420 N N . LYS A 1 179 ? -19.172 30.719 -0.595 1 54.5 179 LYS A N 1
ATOM 1421 C CA . LYS A 1 179 ? -20.375 31.484 -0.852 1 54.5 179 LYS A CA 1
ATOM 1422 C C . LYS A 1 179 ? -21.625 30.609 -0.807 1 54.5 179 LYS A C 1
ATOM 1424 O O . LYS A 1 179 ? -22.75 31.109 -0.823 1 54.5 179 LYS A O 1
ATOM 1429 N N . LYS A 1 180 ? -21.562 29.297 -0.789 1 45.22 180 LYS A N 1
ATOM 1430 C CA . LYS A 1 180 ? -22.906 28.719 -0.747 1 45.22 180 LYS A CA 1
ATOM 1431 C C . LYS A 1 180 ? -23.375 28.516 0.692 1 45.22 180 LYS A C 1
ATOM 1433 O O . LYS A 1 180 ? -22.594 28.094 1.55 1 45.22 180 LYS A O 1
ATOM 1438 N N . MET B 1 1 ? 23.594 -12.633 -3.002 1 27.23 1 MET B N 1
ATOM 1439 C CA . MET B 1 1 ? 22.438 -11.758 -2.844 1 27.23 1 MET B CA 1
ATOM 1440 C C . MET B 1 1 ? 21.562 -11.789 -4.09 1 27.23 1 MET B C 1
ATOM 1442 O O . MET B 1 1 ? 21.859 -11.109 -5.078 1 27.23 1 MET B O 1
ATOM 1446 N N . ARG B 1 2 ? 21.047 -12.875 -4.645 1 35.09 2 ARG B N 1
ATOM 1447 C CA . ARG B 1 2 ? 20.828 -13.234 -6.043 1 35.09 2 ARG B CA 1
ATOM 1448 C C . ARG B 1 2 ? 19.938 -12.203 -6.73 1 35.09 2 ARG B C 1
ATOM 1450 O O . ARG B 1 2 ? 20.203 -11.797 -7.859 1 35.09 2 ARG B O 1
ATOM 1457 N N . MET B 1 3 ? 18.578 -12.305 -6.551 1 41.16 3 MET B N 1
ATOM 1458 C CA . MET B 1 3 ? 17.891 -11.469 -7.527 1 41.16 3 MET B CA 1
ATOM 1459 C C . MET B 1 3 ? 18.297 -10.008 -7.387 1 41.16 3 MET B C 1
ATOM 1461 O O . MET B 1 3 ? 18.297 -9.461 -6.285 1 41.16 3 MET B O 1
ATOM 1465 N N . LYS B 1 4 ? 19.359 -9.531 -8.07 1 42.25 4 LYS B N 1
ATOM 1466 C CA . LYS B 1 4 ? 19.703 -8.125 -8.266 1 42.25 4 LYS B CA 1
ATOM 1467 C C . LYS B 1 4 ? 18.516 -7.215 -7.98 1 42.25 4 LYS B C 1
ATOM 1469 O O . LYS B 1 4 ? 17.562 -7.184 -8.75 1 42.25 4 LYS B O 1
ATOM 1474 N N . GLN B 1 5 ? 18.203 -7.195 -6.84 1 51.38 5 GLN B N 1
ATOM 1475 C CA . GLN B 1 5 ? 17.156 -6.23 -6.48 1 51.38 5 GLN B CA 1
ATOM 1476 C C . GLN B 1 5 ? 17.312 -4.938 -7.27 1 51.38 5 GLN B C 1
ATOM 1478 O O . GLN B 1 5 ? 18.422 -4.406 -7.395 1 51.38 5 GLN B O 1
ATOM 1483 N N . MET B 1 6 ? 16.688 -4.82 -8.398 1 63.91 6 MET B N 1
ATOM 1484 C CA . MET B 1 6 ? 16.453 -3.623 -9.203 1 63.91 6 MET B CA 1
ATOM 1485 C C . MET B 1 6 ? 16.516 -2.367 -8.344 1 63.91 6 MET B C 1
ATOM 1487 O O . MET B 1 6 ? 15.477 -1.806 -7.988 1 63.91 6 MET B O 1
ATOM 1491 N N . ILE B 1 7 ? 17.703 -2.189 -7.715 1 65.75 7 ILE B N 1
ATOM 1492 C CA . ILE B 1 7 ? 17.906 -1.042 -6.836 1 65.75 7 ILE B CA 1
ATOM 1493 C C . ILE B 1 7 ? 18.047 0.229 -7.672 1 65.75 7 ILE B C 1
ATOM 1495 O O . ILE B 1 7 ? 18.859 0.281 -8.609 1 65.75 7 ILE B O 1
ATOM 1499 N N . CYS B 1 8 ? 17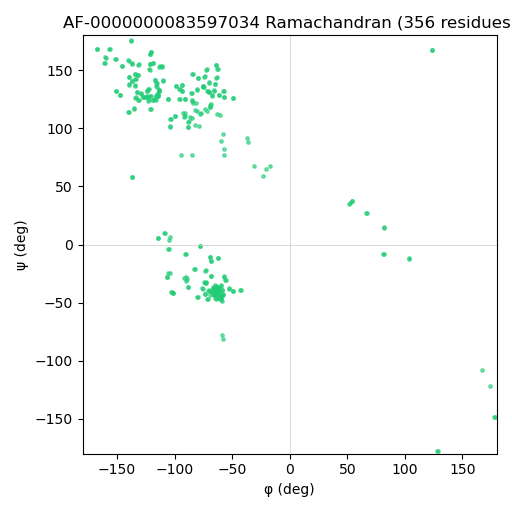.188 1.056 -7.504 1 74.44 8 CYS B N 1
ATOM 1500 C CA . CYS B 1 8 ? 17.297 2.398 -8.062 1 74.44 8 CYS B CA 1
ATOM 1501 C C . CYS B 1 8 ? 18.156 3.289 -7.184 1 74.44 8 CYS B C 1
ATOM 1503 O O . CYS B 1 8 ? 17.844 3.523 -6.02 1 74.44 8 CYS B O 1
ATOM 1505 N N . GLN B 1 9 ? 19.25 3.732 -7.648 1 75.19 9 GLN B N 1
ATOM 1506 C CA . GLN B 1 9 ? 20.188 4.52 -6.848 1 75.19 9 GLN B CA 1
ATOM 1507 C C . GLN B 1 9 ? 20.125 5.996 -7.219 1 75.19 9 GLN B C 1
ATOM 1509 O O . GLN B 1 9 ? 20.828 6.82 -6.637 1 75.19 9 GLN B O 1
ATOM 1514 N N . ASP B 1 10 ? 19.234 6.355 -8.094 1 85.75 10 ASP B N 1
ATOM 1515 C CA . ASP B 1 10 ? 19.078 7.746 -8.516 1 85.75 10 ASP B CA 1
ATOM 1516 C C . ASP B 1 10 ? 18.297 8.555 -7.492 1 85.75 10 ASP B C 1
ATOM 1518 O O . ASP B 1 10 ? 17.062 8.516 -7.484 1 85.75 10 ASP B O 1
ATOM 1522 N N . GLU B 1 11 ? 19 9.312 -6.742 1 88.69 11 GLU B N 1
ATOM 1523 C CA . GLU B 1 11 ? 18.391 10.062 -5.652 1 88.69 11 GLU B CA 1
ATOM 1524 C C . GLU B 1 11 ? 17.344 11.047 -6.176 1 88.69 11 GLU B C 1
ATOM 1526 O O . GLU B 1 11 ? 16.297 11.242 -5.551 1 88.69 11 GLU B O 1
ATOM 1531 N N . GLU B 1 12 ? 17.703 11.648 -7.281 1 91.25 12 GLU B N 1
ATOM 1532 C CA . GLU B 1 12 ? 16.781 12.609 -7.863 1 91.25 12 GLU B CA 1
ATOM 1533 C C . GLU B 1 12 ? 15.484 11.93 -8.297 1 91.25 12 GLU B C 1
ATOM 1535 O O . GLU B 1 12 ? 14.391 12.469 -8.078 1 91.25 12 GLU B O 1
ATOM 1540 N N . LYS B 1 13 ? 15.617 10.781 -8.891 1 91.75 13 LYS B N 1
ATOM 1541 C CA . LYS B 1 13 ? 14.453 10.016 -9.312 1 91.75 13 LYS B CA 1
ATOM 1542 C C . LYS B 1 13 ? 13.602 9.602 -8.117 1 91.75 13 LYS B C 1
ATOM 1544 O O . LYS B 1 13 ? 12.375 9.711 -8.156 1 91.75 13 LYS B O 1
ATOM 1549 N N . ILE B 1 14 ? 14.266 9.195 -7.102 1 93.19 14 ILE B N 1
ATOM 1550 C CA . ILE B 1 14 ? 13.586 8.75 -5.891 1 93.19 14 ILE B CA 1
ATOM 1551 C C . ILE B 1 14 ? 12.859 9.93 -5.25 1 93.19 14 ILE B C 1
ATOM 1553 O O . ILE B 1 14 ? 11.688 9.82 -4.883 1 93.19 14 ILE B O 1
ATOM 1557 N N . ASN B 1 15 ? 13.508 11.062 -5.195 1 94.31 15 ASN B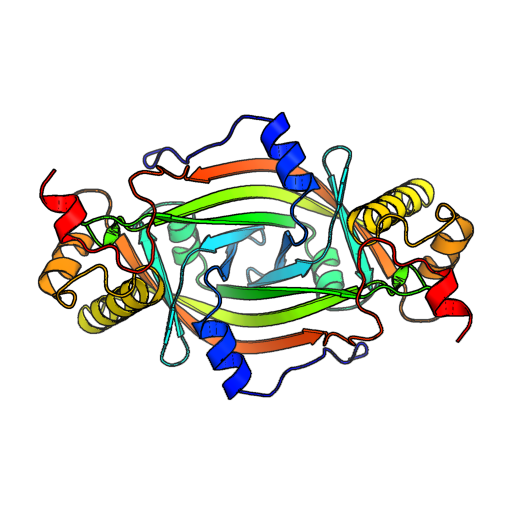 N 1
ATOM 1558 C CA . ASN B 1 15 ? 12.914 12.258 -4.609 1 94.31 15 ASN B CA 1
ATOM 1559 C C . ASN B 1 15 ? 11.688 12.719 -5.395 1 94.31 15 ASN B C 1
ATOM 1561 O O . ASN B 1 15 ? 10.656 13.047 -4.809 1 94.31 15 ASN B O 1
ATOM 1565 N N . THR B 1 16 ? 11.844 12.695 -6.688 1 94.62 16 THR B N 1
ATOM 1566 C CA . THR B 1 16 ? 10.734 13.086 -7.547 1 94.62 16 THR B CA 1
ATOM 1567 C C . THR B 1 16 ? 9.562 12.125 -7.383 1 94.62 16 THR B C 1
ATOM 1569 O O . THR B 1 16 ? 8.414 12.555 -7.25 1 94.62 16 THR B O 1
ATOM 1572 N N . PHE B 1 17 ? 9.898 10.891 -7.336 1 95.31 17 PHE B N 1
ATOM 1573 C CA . PHE B 1 17 ? 8.898 9.844 -7.176 1 95.31 17 PHE B CA 1
ATOM 1574 C C . PHE B 1 17 ? 8.133 10.023 -5.867 1 95.31 17 PHE B C 1
ATOM 1576 O O . PHE B 1 17 ? 6.902 10.031 -5.855 1 95.31 17 PHE B O 1
ATOM 1583 N N . LEU B 1 18 ? 8.836 10.281 -4.777 1 96.56 18 LEU B N 1
ATOM 1584 C CA . LEU B 1 18 ? 8.234 10.445 -3.457 1 96.56 18 LEU B CA 1
ATOM 1585 C C . LEU B 1 18 ? 7.402 11.727 -3.395 1 96.56 18 LEU B C 1
ATOM 1587 O O . LEU B 1 18 ? 6.426 11.797 -2.645 1 96.56 18 LEU B O 1
ATOM 1591 N N . SER B 1 19 ? 7.766 12.648 -4.188 1 95.38 19 SER B N 1
ATOM 1592 C CA . SER B 1 19 ? 7.062 13.93 -4.168 1 95.38 19 SER B CA 1
ATOM 1593 C C . SER B 1 19 ? 5.789 13.875 -5.004 1 95.38 19 SER B C 1
ATOM 1595 O O . SER B 1 19 ? 4.832 14.602 -4.738 1 95.38 19 SER B O 1
ATOM 1597 N N . GLU B 1 20 ? 5.676 12.953 -5.922 1 94.38 20 GLU B N 1
ATOM 1598 C CA . GLU B 1 20 ? 4.598 12.984 -6.906 1 94.38 20 GLU B CA 1
ATOM 1599 C C . GLU B 1 20 ? 3.504 11.977 -6.559 1 94.38 20 GLU B C 1
ATOM 1601 O O . GLU B 1 20 ? 2.318 12.25 -6.754 1 94.38 20 GLU B O 1
ATOM 1606 N N . VAL B 1 21 ? 3.881 10.82 -6.125 1 94.94 21 VAL B N 1
ATOM 1607 C CA . VAL B 1 21 ? 2.891 9.781 -5.852 1 94.94 21 VAL B CA 1
ATOM 1608 C C . VAL B 1 21 ? 1.994 10.219 -4.691 1 94.94 21 VAL B C 1
ATOM 1610 O O . VAL B 1 21 ? 2.482 10.711 -3.674 1 94.94 21 VAL B O 1
ATOM 1613 N N . GLU B 1 22 ? 0.737 10 -4.777 1 94.25 22 GLU B N 1
ATOM 1614 C CA . GLU B 1 22 ? -0.233 10.625 -3.883 1 94.25 22 GLU B CA 1
ATOM 1615 C C . GLU B 1 22 ? -0.431 9.789 -2.619 1 94.25 22 GLU B C 1
ATOM 1617 O O . GLU B 1 22 ? -0.666 10.336 -1.54 1 94.25 22 GLU B O 1
ATOM 1622 N N . THR B 1 23 ? -0.385 8.469 -2.832 1 95.94 23 THR B N 1
ATOM 1623 C CA . THR B 1 23 ? -0.705 7.605 -1.702 1 95.94 23 THR B CA 1
ATOM 1624 C C . THR B 1 23 ? 0.523 6.812 -1.26 1 95.94 23 THR B C 1
ATOM 1626 O O . THR B 1 23 ? 1.273 6.305 -2.096 1 95.94 23 THR B O 1
ATOM 1629 N N . GLY B 1 24 ? 0.758 6.797 0.016 1 97.44 24 GLY B N 1
ATOM 1630 C CA . GLY B 1 24 ? 1.745 5.922 0.629 1 97.44 24 GLY B CA 1
ATOM 1631 C C . GLY B 1 24 ? 1.149 4.977 1.654 1 97.44 24 GLY B C 1
ATOM 1632 O O . GLY B 1 24 ? 0.007 5.156 2.082 1 97.44 24 GLY B O 1
ATOM 1633 N N . TYR B 1 25 ? 1.897 4.004 2.004 1 98.06 25 TYR B N 1
ATOM 1634 C CA . TYR B 1 25 ? 1.426 2.984 2.936 1 98.06 25 TYR B CA 1
ATOM 1635 C C . TYR B 1 25 ? 2.316 2.922 4.172 1 98.06 25 TYR B C 1
ATOM 1637 O O . TYR B 1 25 ? 3.492 2.564 4.078 1 98.06 25 TYR B O 1
ATOM 1645 N N . LEU B 1 26 ? 1.723 3.234 5.27 1 98 26 LEU B N 1
ATOM 1646 C CA . LEU B 1 26 ? 2.42 3.191 6.551 1 98 26 LEU B CA 1
ATOM 1647 C C . LEU B 1 26 ? 2.268 1.824 7.207 1 98 26 LEU B C 1
ATOM 1649 O O . LEU B 1 26 ? 1.15 1.318 7.344 1 98 26 LEU B O 1
ATOM 1653 N N . GLY B 1 27 ? 3.377 1.251 7.527 1 97.81 27 GLY B N 1
ATOM 1654 C CA . GLY B 1 27 ? 3.381 -0.02 8.234 1 97.81 27 GLY B CA 1
ATOM 1655 C C . GLY B 1 27 ? 3.764 0.113 9.695 1 97.81 27 GLY B C 1
ATOM 1656 O O . GLY B 1 27 ? 4.801 0.696 10.023 1 97.81 27 GLY B O 1
ATOM 1657 N N . LEU B 1 28 ? 2.941 -0.369 10.539 1 97.5 28 LEU B N 1
ATOM 1658 C CA . LEU B 1 28 ? 3.156 -0.417 11.984 1 97.5 28 LEU B CA 1
ATOM 1659 C C . LEU B 1 28 ? 3.094 -1.852 12.492 1 97.5 28 LEU B C 1
ATOM 1661 O O . LEU B 1 28 ? 2.676 -2.758 11.766 1 97.5 28 LEU B O 1
ATOM 1665 N N . SER B 1 29 ? 3.582 -2.057 13.672 1 96.56 29 SER B N 1
ATOM 1666 C CA . SER B 1 29 ? 3.549 -3.398 14.25 1 96.56 29 SER B CA 1
ATOM 1667 C C . SER B 1 29 ? 3.469 -3.35 15.766 1 96.56 29 SER B C 1
ATOM 1669 O O . SER B 1 29 ? 4.133 -2.529 16.406 1 96.56 29 SER B O 1
ATOM 1671 N N . ILE B 1 30 ? 2.557 -4.125 16.312 1 94.81 30 ILE B N 1
ATOM 1672 C CA . ILE B 1 30 ? 2.496 -4.352 17.75 1 94.81 30 ILE B CA 1
ATOM 1673 C C . ILE B 1 30 ? 2.469 -5.852 18.031 1 94.81 30 ILE B C 1
ATOM 1675 O O . ILE B 1 30 ? 1.658 -6.582 17.453 1 94.81 30 ILE B O 1
ATOM 1679 N N . GLN B 1 31 ? 3.361 -6.34 18.875 1 94.06 31 GLN B N 1
ATOM 1680 C CA . GLN B 1 31 ? 3.424 -7.758 19.219 1 94.06 31 GLN B CA 1
ATOM 1681 C C . GLN B 1 31 ? 3.465 -8.625 17.969 1 94.06 31 GLN B C 1
ATOM 1683 O O . GLN B 1 31 ? 2.754 -9.633 17.875 1 94.06 31 GLN B O 1
ATOM 1688 N N . ASP B 1 32 ? 4.105 -8.156 16.969 1 93.75 32 ASP B N 1
ATOM 1689 C CA . ASP B 1 32 ? 4.371 -8.828 15.703 1 93.75 32 ASP B CA 1
ATOM 1690 C C . ASP B 1 32 ? 3.08 -9.055 14.922 1 93.75 32 ASP B C 1
ATOM 1692 O O . ASP B 1 32 ? 2.936 -10.062 14.227 1 93.75 32 ASP B O 1
ATOM 1696 N N . ASN B 1 33 ? 2.148 -8.172 15.195 1 94.62 33 ASN B N 1
ATOM 1697 C CA . ASN B 1 33 ? 0.992 -8.031 14.32 1 94.62 33 ASN B CA 1
ATOM 1698 C C . ASN B 1 33 ? 1.102 -6.793 13.438 1 94.62 33 ASN B C 1
ATOM 1700 O O . ASN B 1 33 ? 0.982 -5.668 13.922 1 94.62 33 ASN B O 1
ATOM 1704 N N . PRO B 1 34 ? 1.338 -7.031 12.211 1 96.75 34 PRO B N 1
ATOM 1705 C CA . PRO B 1 34 ? 1.528 -5.891 11.312 1 96.75 34 PRO B CA 1
ATOM 1706 C C . PRO B 1 34 ? 0.219 -5.176 10.977 1 96.75 34 PRO B C 1
ATOM 1708 O O . PRO B 1 34 ? -0.836 -5.812 10.922 1 96.75 34 PRO B O 1
ATOM 1711 N N . TYR B 1 35 ? 0.283 -3.92 10.844 1 96.38 35 TYR B N 1
ATOM 1712 C CA . TYR B 1 35 ? -0.821 -3.045 10.469 1 96.38 35 TYR B CA 1
ATOM 1713 C C . TYR B 1 35 ? -0.393 -2.061 9.383 1 96.38 35 TYR B C 1
ATOM 1715 O O . TYR B 1 35 ? 0.661 -1.43 9.492 1 96.38 35 TYR B O 1
ATOM 1723 N N . ILE B 1 36 ? -1.139 -2.021 8.305 1 97.38 36 ILE B N 1
ATOM 1724 C CA . ILE B 1 36 ? -0.833 -1.125 7.199 1 97.38 36 ILE B CA 1
ATOM 1725 C C . ILE B 1 36 ? -1.956 -0.103 7.035 1 97.38 36 ILE B C 1
ATOM 1727 O O . ILE B 1 36 ? -3.137 -0.459 7.062 1 97.38 36 ILE B O 1
ATOM 1731 N N . VAL B 1 37 ? -1.591 1.098 6.785 1 94.38 37 VAL B N 1
ATOM 1732 C CA . VAL B 1 37 ? -2.586 2.146 6.586 1 94.38 37 VAL B CA 1
ATOM 1733 C C . VAL B 1 37 ? -2.207 2.996 5.375 1 94.38 37 VAL B C 1
ATOM 1735 O O . VAL B 1 37 ? -1.127 3.588 5.336 1 94.38 37 VAL B O 1
ATOM 1738 N N . PRO B 1 38 ? -3.049 2.973 4.371 1 95.38 38 PRO B N 1
ATOM 1739 C CA . PRO B 1 38 ? -2.826 3.945 3.297 1 95.38 38 PRO B CA 1
ATOM 1740 C C . PRO B 1 38 ? -3.127 5.379 3.729 1 95.38 38 PRO B C 1
ATOM 1742 O O . PRO B 1 38 ? -4.117 5.625 4.422 1 95.38 38 PRO B O 1
ATOM 1745 N N . LEU B 1 39 ? -2.301 6.348 3.32 1 94 39 LEU B N 1
ATOM 1746 C CA . LEU B 1 39 ? -2.572 7.723 3.719 1 94 39 LEU B CA 1
ATOM 1747 C C . LEU B 1 39 ? -1.87 8.711 2.789 1 94 39 LEU B C 1
ATOM 1749 O O . LEU B 1 39 ? -0.959 8.328 2.051 1 94 39 LEU B O 1
ATOM 1753 N N . ASN B 1 40 ? -2.365 9.961 2.809 1 94.44 40 ASN B N 1
ATOM 1754 C CA . ASN B 1 40 ? -1.677 11.07 2.162 1 94.44 40 ASN B CA 1
ATOM 1755 C C . ASN B 1 40 ? -0.415 11.469 2.924 1 94.44 40 ASN B C 1
ATOM 1757 O O . ASN B 1 40 ? -0.335 11.281 4.141 1 94.44 40 ASN B O 1
ATOM 1761 N N . TYR B 1 41 ? 0.536 11.984 2.176 1 96.69 41 TYR B N 1
ATOM 1762 C CA . TYR B 1 41 ? 1.813 12.328 2.791 1 96.69 41 TYR B CA 1
ATOM 1763 C C . TYR B 1 41 ? 2.545 13.383 1.975 1 96.69 41 TYR B C 1
ATOM 1765 O O . TYR B 1 41 ? 2.162 13.68 0.839 1 96.69 41 TYR B O 1
ATOM 1773 N N . VAL B 1 42 ? 3.576 13.914 2.582 1 97.12 42 VAL B N 1
ATOM 1774 C CA . VAL B 1 42 ? 4.531 14.742 1.853 1 97.12 42 VAL B CA 1
ATOM 1775 C C . VAL B 1 42 ? 5.957 14.344 2.229 1 97.12 42 VAL B C 1
ATOM 1777 O O . VAL B 1 42 ? 6.219 13.961 3.371 1 97.12 42 VAL B O 1
ATOM 1780 N N . TRP B 1 43 ? 6.773 14.258 1.243 1 97.75 43 TRP B N 1
ATOM 1781 C CA . TRP B 1 43 ? 8.211 14.047 1.396 1 97.75 43 TRP B CA 1
ATOM 1782 C C . TRP B 1 43 ? 8.953 15.375 1.47 1 97.75 43 TRP B C 1
ATOM 1784 O O . TRP B 1 43 ? 8.938 16.156 0.514 1 97.75 43 TRP B O 1
ATOM 1794 N N . HIS B 1 44 ? 9.523 15.664 2.621 1 95.75 44 HIS B N 1
ATOM 1795 C CA . HIS B 1 44 ? 10.203 16.938 2.818 1 95.75 44 HIS B CA 1
ATOM 1796 C C . HIS B 1 44 ? 11.383 16.797 3.77 1 95.75 44 HIS B C 1
ATOM 1798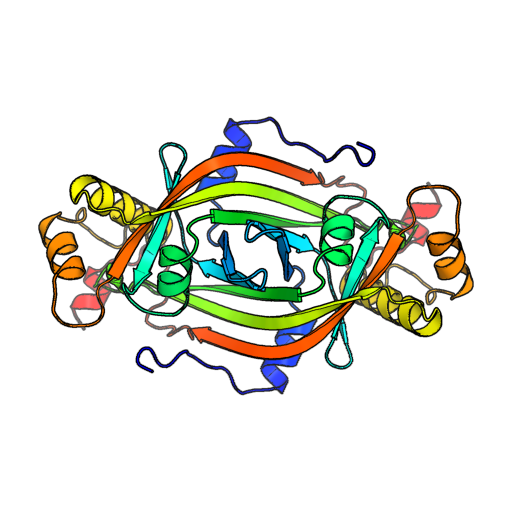 O O . HIS B 1 44 ? 11.258 16.203 4.844 1 95.75 44 HIS B O 1
ATOM 1804 N N . GLU B 1 45 ? 12.531 17.266 3.369 1 92.56 45 GLU B N 1
ATOM 1805 C CA . GLU B 1 45 ? 13.75 17.297 4.168 1 92.56 45 GLU B CA 1
ATOM 1806 C C . GLU B 1 45 ? 14.086 15.906 4.707 1 92.56 45 GLU B C 1
ATOM 1808 O O . GLU B 1 45 ? 14.391 15.75 5.891 1 92.56 45 GLU B O 1
ATOM 1813 N N . GLY B 1 46 ? 13.859 14.883 3.922 1 93.94 46 GLY B N 1
ATOM 1814 C CA . GLY B 1 46 ? 14.281 13.531 4.258 1 93.94 46 GLY B CA 1
ATOM 1815 C C . GLY B 1 46 ? 13.32 12.828 5.195 1 93.94 46 GLY B C 1
ATOM 1816 O O . GLY B 1 46 ? 13.664 11.805 5.793 1 93.94 46 GLY B O 1
ATOM 1817 N N . CYS B 1 47 ? 12.109 13.414 5.305 1 97.44 47 CYS B N 1
ATOM 1818 C CA . CYS B 1 47 ? 11.102 12.82 6.172 1 97.44 47 CYS B CA 1
ATOM 1819 C C . CYS B 1 47 ? 9.766 12.703 5.457 1 97.44 47 CYS B C 1
ATOM 1821 O O . CYS B 1 47 ? 9.492 13.438 4.508 1 97.44 47 CYS B O 1
ATOM 1823 N N . ILE B 1 48 ? 9.016 11.766 5.93 1 98.38 48 ILE B N 1
ATOM 1824 C CA . ILE B 1 48 ? 7.617 11.656 5.52 1 98.38 48 ILE B CA 1
ATOM 1825 C C . ILE B 1 48 ? 6.723 12.359 6.543 1 98.38 48 ILE B C 1
ATOM 1827 O O . ILE B 1 48 ? 6.777 12.055 7.734 1 98.38 48 ILE B O 1
ATOM 1831 N N . TYR B 1 49 ? 5.922 13.289 6.051 1 97.38 49 TYR B N 1
ATOM 1832 C CA . TYR B 1 49 ? 4.949 13.945 6.918 1 97.38 49 TYR B CA 1
ATOM 1833 C C . TYR B 1 49 ? 3.529 13.523 6.562 1 97.38 49 TYR B C 1
ATOM 1835 O O . TYR B 1 49 ? 3.195 13.383 5.383 1 97.38 49 TYR B O 1
ATOM 1843 N N . PHE B 1 50 ? 2.75 13.352 7.582 1 94.69 50 PHE B N 1
ATOM 1844 C CA . PHE B 1 50 ? 1.336 13.062 7.371 1 94.69 50 PHE B CA 1
ATOM 1845 C C . PHE B 1 50 ? 0.497 13.578 8.531 1 94.69 50 PHE B C 1
ATOM 1847 O O . PHE B 1 50 ? 1.023 13.844 9.617 1 94.69 50 PHE B O 1
ATOM 1854 N N . HIS B 1 51 ? -0.761 13.742 8.234 1 88.62 51 HIS B N 1
ATOM 1855 C CA . HIS B 1 51 ? -1.658 14.227 9.281 1 88.62 51 HIS B CA 1
ATOM 1856 C C . HIS B 1 51 ? -2.627 13.133 9.719 1 88.62 51 HIS B C 1
ATOM 1858 O O . HIS B 1 51 ? -2.92 12.211 8.953 1 88.62 51 HIS B O 1
ATOM 1864 N N . GLY B 1 52 ? -3.049 13.266 10.938 1 82.62 52 GLY B N 1
ATOM 1865 C CA . GLY B 1 52 ? -4.027 12.328 11.469 1 82.62 52 GLY B CA 1
ATOM 1866 C C . GLY B 1 52 ? -4.645 12.781 12.781 1 82.62 52 GLY B C 1
ATOM 1867 O O . GLY B 1 52 ? -4.195 13.766 13.375 1 82.62 52 GLY B O 1
ATOM 1868 N N . ALA B 1 53 ? -5.734 11.992 13.102 1 75.94 53 ALA B N 1
ATOM 1869 C CA . ALA B 1 53 ? -6.371 12.273 14.383 1 75.94 53 ALA B CA 1
ATOM 1870 C C . ALA B 1 53 ? -5.414 12.008 15.539 1 75.94 53 ALA B C 1
ATOM 1872 O O . ALA B 1 53 ? -4.516 11.172 15.43 1 75.94 53 ALA B O 1
ATOM 1873 N N . SER B 1 54 ? -5.586 12.68 16.531 1 73.06 54 SER B N 1
ATOM 1874 C CA . SER B 1 54 ? -4.727 12.539 17.703 1 73.06 54 SER B CA 1
ATOM 1875 C C . SER B 1 54 ? -5.094 11.297 18.516 1 73.06 54 SER B C 1
ATOM 1877 O O . SER B 1 54 ? -4.441 10.977 19.5 1 73.06 54 SER B O 1
ATOM 1879 N N . GLU B 1 55 ? -6.121 10.617 18.031 1 72.44 55 GLU B N 1
ATOM 1880 C CA . GLU B 1 55 ? -6.57 9.391 18.688 1 72.44 55 GLU B CA 1
ATOM 1881 C C . GLU B 1 55 ? -6.953 8.328 17.656 1 72.44 55 GLU B C 1
ATOM 1883 O O . GLU B 1 55 ? -7.18 8.633 16.484 1 72.44 55 GLU B O 1
ATOM 1888 N N . GLY B 1 56 ? -6.906 7.109 18.203 1 79.25 56 GLY B N 1
ATOM 1889 C CA . GLY B 1 56 ? -7.258 6.004 17.328 1 79.25 56 GLY B CA 1
ATOM 1890 C C . GLY B 1 56 ? -6.219 4.898 17.328 1 79.25 56 GLY B C 1
ATOM 1891 O O . GLY B 1 56 ? -5.184 5.008 17.984 1 79.25 56 GLY B O 1
ATOM 1892 N N . LYS B 1 57 ? -6.48 3.926 16.531 1 81.44 57 LYS B N 1
ATOM 1893 C CA . LYS B 1 57 ? -5.668 2.711 16.516 1 81.44 57 LYS B CA 1
ATOM 1894 C C . LYS B 1 57 ? -4.242 3.006 16.062 1 81.44 57 LYS B C 1
ATOM 1896 O O . LYS B 1 57 ? -3.279 2.564 16.703 1 81.44 57 LYS B O 1
ATOM 1901 N N . LYS B 1 58 ? -4.141 3.748 15.023 1 83.75 58 LYS B N 1
ATOM 1902 C CA . LYS B 1 58 ? -2.811 4.02 14.484 1 83.75 58 LYS B CA 1
ATOM 1903 C C . LYS B 1 58 ? -1.958 4.793 15.484 1 83.75 58 LYS B C 1
ATOM 1905 O O . LYS B 1 58 ? -0.765 4.52 15.633 1 83.75 58 LYS B O 1
ATOM 1910 N N . ILE B 1 59 ? -2.582 5.672 16.188 1 85 59 ILE B N 1
ATOM 1911 C CA . ILE B 1 59 ? -1.853 6.504 17.125 1 85 59 ILE B CA 1
ATOM 1912 C C . ILE B 1 59 ? -1.462 5.676 18.344 1 85 59 ILE B C 1
ATOM 1914 O O . ILE B 1 59 ? -0.344 5.797 18.859 1 85 59 ILE B O 1
ATOM 1918 N N . ASP B 1 60 ? -2.344 4.926 18.766 1 89.19 60 ASP B N 1
ATOM 1919 C CA . ASP B 1 60 ? -2.047 4.035 19.891 1 89.19 60 ASP B CA 1
ATOM 1920 C C . ASP B 1 60 ? -0.879 3.107 19.562 1 89.19 60 ASP B C 1
ATOM 1922 O O . ASP B 1 60 ? -0.007 2.873 20.391 1 89.19 60 ASP B O 1
ATOM 1926 N N . MET B 1 61 ? -0.849 2.648 18.375 1 90.75 61 MET B N 1
ATOM 1927 C CA . MET B 1 61 ? 0.224 1.759 17.953 1 90.75 61 MET B CA 1
ATOM 1928 C C . MET B 1 61 ? 1.561 2.492 17.906 1 90.75 61 MET B C 1
ATOM 1930 O O . MET B 1 61 ? 2.578 1.959 18.359 1 90.75 61 MET B O 1
ATOM 1934 N N . ILE B 1 62 ? 1.511 3.676 17.422 1 91.69 62 ILE B N 1
ATOM 1935 C CA . ILE B 1 62 ? 2.723 4.477 17.297 1 91.69 62 ILE B CA 1
ATOM 1936 C C . ILE B 1 62 ? 3.314 4.754 18.672 1 91.69 62 ILE B C 1
ATOM 1938 O O . ILE B 1 62 ? 4.535 4.711 18.844 1 91.69 62 ILE B O 1
ATOM 1942 N N . LYS B 1 63 ? 2.459 5.031 19.641 1 91.31 63 LYS B N 1
ATOM 1943 C CA . LYS B 1 63 ? 2.9 5.301 21 1 91.31 63 LYS B CA 1
ATOM 1944 C C . LYS B 1 63 ? 3.561 4.07 21.625 1 91.31 63 LYS B C 1
ATOM 1946 O O . LYS B 1 63 ? 4.531 4.191 22.375 1 91.31 63 LYS B O 1
ATOM 1951 N N . GLU B 1 64 ? 3.076 2.951 21.281 1 94.25 64 GLU B N 1
ATOM 1952 C C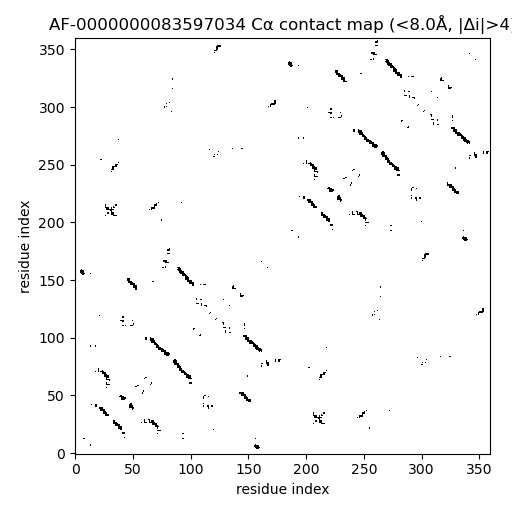A . GLU B 1 64 ? 3.584 1.7 21.844 1 94.25 64 GLU B CA 1
ATOM 1953 C C . GLU B 1 64 ? 4.867 1.264 21.141 1 94.25 64 GLU B C 1
ATOM 1955 O O . GLU B 1 64 ? 5.805 0.79 21.781 1 94.25 64 GLU B O 1
ATOM 1960 N N . ASN B 1 65 ? 4.914 1.314 19.844 1 96.25 65 ASN B N 1
ATOM 1961 C CA . ASN B 1 65 ? 6.059 0.996 19 1 96.25 65 ASN B CA 1
ATOM 1962 C C . ASN B 1 65 ? 6.195 1.978 17.844 1 96.25 65 ASN B C 1
ATOM 1964 O O . ASN B 1 65 ? 5.41 1.933 16.891 1 96.25 65 ASN B O 1
ATOM 1968 N N . SER B 1 66 ? 7.23 2.754 17.828 1 96.75 66 SER B N 1
ATOM 1969 C CA . SER B 1 66 ? 7.352 3.84 16.859 1 96.75 66 SER B CA 1
ATOM 1970 C C . SER B 1 66 ? 8.062 3.373 15.602 1 96.75 66 SER B C 1
ATOM 1972 O O . SER B 1 66 ? 8.125 4.105 14.609 1 96.75 66 SER B O 1
ATOM 1974 N N . ASN B 1 67 ? 8.617 2.119 15.641 1 97.5 67 ASN B N 1
ATOM 1975 C CA . ASN B 1 67 ? 9.211 1.589 14.414 1 97.5 67 ASN B CA 1
ATOM 1976 C C . ASN B 1 67 ? 8.18 1.467 13.297 1 97.5 67 ASN B C 1
ATOM 1978 O O . ASN B 1 67 ? 7.094 0.935 13.508 1 97.5 67 ASN B O 1
ATOM 1982 N N . ALA B 1 68 ? 8.516 2.018 12.18 1 97.94 68 ALA B N 1
ATOM 1983 C CA . ALA B 1 68 ? 7.539 2.033 11.094 1 97.94 68 ALA B CA 1
ATOM 1984 C C . ALA B 1 68 ? 8.234 1.905 9.734 1 97.94 68 ALA B C 1
ATOM 1986 O O . ALA B 1 68 ? 9.438 2.139 9.625 1 97.94 68 ALA B O 1
ATOM 1987 N N . THR B 1 69 ? 7.582 1.414 8.82 1 97.88 69 THR B N 1
ATOM 1988 C CA . THR B 1 69 ? 7.957 1.387 7.41 1 97.88 69 THR B CA 1
ATOM 1989 C C . THR B 1 69 ? 6.957 2.174 6.57 1 97.88 69 THR B C 1
ATOM 1991 O O . THR B 1 69 ? 5.766 2.205 6.879 1 97.88 69 THR B O 1
ATOM 1994 N N . PHE B 1 70 ? 7.387 2.85 5.648 1 98.38 70 PHE B N 1
ATOM 1995 C CA . PHE B 1 70 ? 6.555 3.57 4.695 1 98.38 70 PHE B CA 1
ATOM 1996 C C . PHE B 1 70 ? 6.898 3.172 3.264 1 98.38 70 PHE B C 1
ATOM 1998 O O . PHE B 1 70 ? 8.062 3.193 2.871 1 98.38 70 PHE B O 1
ATOM 2005 N N . VAL B 1 71 ? 5.91 2.779 2.488 1 98.19 71 VAL B N 1
ATOM 2006 C CA . VAL B 1 71 ? 6.164 2.299 1.134 1 98.19 71 VAL B CA 1
ATOM 2007 C C . VAL B 1 71 ? 5.348 3.115 0.135 1 98.19 71 VAL B C 1
ATOM 2009 O O . VAL B 1 71 ? 4.16 3.371 0.356 1 98.19 71 VAL B O 1
ATOM 2012 N N . VAL B 1 72 ? 5.977 3.541 -0.858 1 97.56 72 VAL B N 1
ATOM 2013 C CA . VAL B 1 72 ? 5.367 4.168 -2.023 1 97.56 72 VAL B CA 1
ATOM 2014 C C . VAL B 1 72 ? 5.672 3.348 -3.273 1 97.56 72 VAL B C 1
ATOM 2016 O O . VAL B 1 72 ? 6.828 3.016 -3.539 1 97.56 72 VAL B O 1
ATOM 2019 N N . SER B 1 73 ? 4.625 2.963 -3.939 1 96.12 73 SER B N 1
ATOM 2020 C CA . SER B 1 73 ? 4.82 2.107 -5.105 1 96.12 73 SER B CA 1
ATOM 2021 C C . SER B 1 73 ? 3.895 2.508 -6.246 1 96.12 73 SER B C 1
ATOM 2023 O O . SER B 1 73 ? 2.75 2.904 -6.016 1 96.12 73 SER B O 1
ATOM 2025 N N . GLU B 1 74 ? 4.375 2.391 -7.406 1 92.69 74 GLU B N 1
ATOM 2026 C CA . GLU B 1 74 ? 3.58 2.639 -8.602 1 92.69 74 GLU B CA 1
ATOM 2027 C C . GLU B 1 74 ? 3.754 1.519 -9.625 1 92.69 74 GLU B C 1
ATOM 2029 O O . GLU B 1 74 ? 4.879 1.093 -9.898 1 92.69 74 GLU B O 1
ATOM 2034 N N . ASN B 1 75 ? 2.602 1.073 -10.086 1 90.31 75 ASN B N 1
ATOM 2035 C CA . ASN B 1 75 ? 2.543 0.074 -11.148 1 90.31 75 ASN B CA 1
ATOM 2036 C C . ASN B 1 75 ? 2.625 0.718 -12.531 1 90.31 75 ASN B C 1
ATOM 2038 O O . ASN B 1 75 ? 1.829 1.6 -12.859 1 90.31 75 ASN B O 1
ATOM 2042 N N . HIS B 1 76 ? 3.615 0.265 -13.32 1 87.56 76 HIS B N 1
ATOM 2043 C CA . HIS B 1 76 ? 3.824 0.87 -14.633 1 87.56 76 HIS B CA 1
ATOM 2044 C C . HIS B 1 76 ? 3.41 -0.082 -15.75 1 87.56 76 HIS B C 1
ATOM 2046 O O . HIS B 1 76 ? 3.756 0.134 -16.922 1 87.56 76 HIS B O 1
ATOM 2052 N N . GLY B 1 77 ? 2.789 -1.121 -15.383 1 85.94 77 GLY B N 1
ATOM 2053 C CA . GLY B 1 77 ? 2.275 -2.041 -16.375 1 85.94 77 GLY B CA 1
ATOM 2054 C C . GLY B 1 77 ? 2.787 -3.459 -16.203 1 85.94 77 GLY B C 1
ATOM 2055 O O . GLY B 1 77 ? 3.773 -3.686 -15.508 1 85.94 77 GLY B O 1
ATOM 2056 N N . THR B 1 78 ? 2.141 -4.391 -16.922 1 87.06 78 THR B N 1
ATOM 2057 C CA . THR B 1 78 ? 2.482 -5.805 -16.828 1 87.06 78 THR B CA 1
ATOM 2058 C C . THR B 1 78 ? 3.453 -6.195 -17.938 1 87.06 78 THR B C 1
ATOM 2060 O O . THR B 1 78 ? 3.311 -5.758 -19.078 1 87.06 78 THR B O 1
ATOM 2063 N N . ILE B 1 79 ? 4.457 -6.914 -17.531 1 81.62 79 ILE B N 1
ATOM 2064 C CA . ILE B 1 79 ? 5.43 -7.461 -18.469 1 81.62 79 ILE B CA 1
ATOM 2065 C C . ILE B 1 79 ? 5.105 -8.922 -18.75 1 81.62 79 ILE B C 1
ATOM 2067 O O . ILE B 1 79 ? 5.227 -9.773 -17.875 1 81.62 79 ILE B O 1
ATOM 2071 N N . ALA B 1 80 ? 4.684 -9.188 -19.906 1 81.38 80 ALA B N 1
ATOM 2072 C CA . ALA B 1 80 ? 4.336 -10.555 -20.281 1 81.38 80 ALA B CA 1
ATOM 2073 C C . ALA B 1 80 ? 5.582 -11.367 -20.625 1 81.38 80 ALA B C 1
ATOM 2075 O O . ALA B 1 80 ? 6.562 -10.82 -21.125 1 81.38 80 ALA B O 1
ATOM 2076 N N . ASN B 1 81 ? 5.539 -12.57 -20.266 1 79.62 81 ASN B N 1
ATOM 2077 C CA . ASN B 1 81 ? 6.598 -13.531 -20.578 1 79.62 81 ASN B CA 1
ATOM 2078 C C . ASN B 1 81 ? 6.027 -14.891 -20.969 1 79.62 81 ASN B C 1
ATOM 2080 O O . ASN B 1 81 ? 5.043 -15.352 -20.375 1 79.62 81 ASN B O 1
ATOM 2084 N N . PRO B 1 82 ? 6.621 -15.453 -21.969 1 78.25 82 PRO B N 1
ATOM 2085 C CA . PRO B 1 82 ? 6.137 -16.781 -22.359 1 78.25 82 PRO B CA 1
ATOM 2086 C C . PRO B 1 82 ? 6.188 -17.781 -21.203 1 78.25 82 PRO B C 1
ATOM 2088 O O . PRO B 1 82 ? 5.426 -18.75 -21.203 1 78.25 82 PRO B O 1
ATOM 2091 N N . ILE B 1 83 ? 7.129 -17.562 -20.375 1 74.38 83 ILE B N 1
ATOM 2092 C CA . ILE B 1 83 ? 7.176 -18.359 -19.156 1 74.38 83 ILE B CA 1
ATOM 2093 C C . ILE B 1 83 ? 6.281 -17.734 -18.078 1 74.38 83 ILE B C 1
ATOM 2095 O O . ILE B 1 83 ? 6.574 -16.641 -17.578 1 74.38 83 ILE B O 1
ATOM 2099 N N . PRO B 1 84 ? 5.195 -18.359 -17.797 1 75 84 PRO B N 1
ATOM 2100 C CA . PRO B 1 84 ? 4.195 -17.797 -16.891 1 75 84 PRO B CA 1
ATOM 2101 C C . PRO B 1 84 ? 4.812 -17.297 -15.586 1 75 84 PRO B C 1
ATOM 2103 O O . PRO B 1 84 ? 4.457 -16.203 -15.109 1 75 84 PRO B O 1
ATOM 2106 N N . ALA B 1 85 ? 5.758 -18 -15.031 1 70.38 85 ALA B N 1
ATOM 2107 C CA . ALA B 1 85 ? 6.348 -17.656 -13.742 1 70.38 85 ALA B CA 1
ATOM 2108 C C . ALA B 1 85 ? 7.18 -16.375 -13.852 1 70.38 85 ALA B C 1
ATOM 2110 O O . ALA B 1 85 ? 7.527 -15.773 -12.836 1 70.38 85 ALA B O 1
ATOM 2111 N N . LYS B 1 86 ? 7.414 -15.93 -15.094 1 74.38 86 LYS B N 1
ATOM 2112 C CA . LYS B 1 86 ? 8.266 -14.766 -15.305 1 74.38 86 LYS B CA 1
ATOM 2113 C C . LYS B 1 86 ? 7.434 -13.539 -15.672 1 74.38 86 LYS B C 1
ATOM 2115 O O . LYS B 1 86 ? 7.984 -12.469 -15.938 1 74.38 86 LYS B O 1
ATOM 2120 N N . THR B 1 87 ? 6.199 -13.789 -15.797 1 77.56 87 THR B N 1
ATOM 2121 C CA . THR B 1 87 ? 5.324 -12.633 -15.93 1 77.56 87 THR B CA 1
ATOM 2122 C C . THR B 1 87 ? 5.496 -11.688 -14.734 1 77.56 87 THR B C 1
ATOM 2124 O O . THR B 1 87 ? 5.484 -12.133 -13.586 1 77.56 87 THR B O 1
ATOM 2127 N N . ASP B 1 88 ? 5.742 -10.5 -15.094 1 79.5 88 ASP B N 1
ATOM 2128 C CA . ASP B 1 88 ? 6.086 -9.555 -14.039 1 79.5 88 ASP B CA 1
ATOM 2129 C C . ASP B 1 88 ? 5.398 -8.211 -14.258 1 79.5 88 ASP B C 1
ATOM 2131 O O . ASP B 1 88 ? 4.539 -8.086 -15.133 1 79.5 88 ASP B O 1
ATOM 2135 N N . THR B 1 89 ? 5.57 -7.367 -13.352 1 85 89 THR B N 1
ATOM 2136 C CA . THR B 1 89 ? 5.02 -6.02 -13.406 1 85 89 THR B CA 1
ATOM 2137 C C . THR B 1 89 ? 6.129 -4.977 -13.328 1 85 89 THR B C 1
ATOM 2139 O O . THR B 1 89 ? 7.062 -5.113 -12.539 1 85 89 THR B O 1
ATOM 2142 N N . ALA B 1 90 ? 6.09 -4.078 -14.281 1 87.75 90 ALA B N 1
ATOM 2143 C CA . ALA B 1 90 ? 6.969 -2.918 -14.148 1 87.75 90 ALA B CA 1
ATOM 2144 C C . ALA B 1 90 ? 6.5 -2.002 -13.023 1 87.75 90 ALA B C 1
ATOM 2146 O O . ALA B 1 90 ? 5.309 -1.708 -12.906 1 87.75 90 ALA B O 1
ATOM 2147 N N . TYR B 1 91 ? 7.457 -1.657 -12.195 1 89.75 91 TYR B N 1
ATOM 2148 C CA . TYR B 1 91 ? 7.078 -0.816 -11.07 1 89.75 91 TYR B CA 1
ATOM 2149 C C . TYR B 1 91 ? 8.297 -0.111 -10.477 1 89.75 91 TYR B C 1
ATOM 2151 O O . TYR B 1 91 ? 9.43 -0.5 -10.742 1 89.75 91 TYR B O 1
ATOM 2159 N N . LEU B 1 92 ? 8.078 0.951 -9.852 1 91.81 92 LEU B N 1
ATOM 2160 C CA . LEU B 1 92 ? 9.016 1.59 -8.938 1 91.81 92 LEU B CA 1
ATOM 2161 C C . LEU B 1 92 ? 8.453 1.617 -7.516 1 91.81 92 LEU B C 1
ATOM 2163 O O . LEU B 1 92 ? 7.301 2.008 -7.309 1 91.81 92 LEU B O 1
ATOM 2167 N N . SER B 1 93 ? 9.25 1.062 -6.625 1 94.12 93 SER B N 1
ATOM 2168 C CA . SER B 1 93 ? 8.859 1.039 -5.219 1 94.12 93 SER B CA 1
ATOM 2169 C C . SER B 1 93 ? 9.977 1.577 -4.324 1 94.12 93 SER B C 1
ATOM 2171 O O . SER B 1 93 ? 11.133 1.175 -4.457 1 94.12 93 SER B O 1
ATOM 2173 N N . VAL B 1 94 ? 9.617 2.465 -3.502 1 96.38 94 VAL B N 1
ATOM 2174 C CA . VAL B 1 94 ? 10.547 3.012 -2.521 1 96.38 94 VAL B CA 1
ATOM 2175 C C . VAL B 1 94 ? 10.078 2.66 -1.111 1 96.38 94 VAL B C 1
ATOM 2177 O O . VAL B 1 94 ? 8.914 2.879 -0.762 1 96.38 94 VAL B O 1
ATOM 2180 N N . MET B 1 95 ? 10.969 2.09 -0.366 1 96.12 95 MET B N 1
ATOM 2181 C CA . MET B 1 95 ? 10.68 1.716 1.016 1 96.12 95 MET B CA 1
ATOM 2182 C C . MET B 1 95 ? 11.523 2.533 1.987 1 96.12 95 MET B C 1
ATOM 2184 O O . MET B 1 95 ? 12.742 2.617 1.837 1 96.12 95 MET B O 1
ATOM 2188 N N . LEU B 1 96 ? 10.859 3.111 2.893 1 97.56 96 LEU B N 1
ATOM 2189 C CA . LEU B 1 96 ? 11.508 3.918 3.92 1 97.56 96 LEU B CA 1
ATOM 2190 C C . LEU B 1 96 ? 11.328 3.287 5.297 1 97.56 96 LEU B C 1
ATOM 2192 O O . LEU B 1 96 ? 10.219 2.904 5.672 1 97.56 96 LEU B O 1
ATOM 2196 N N . PHE B 1 97 ? 12.477 3.152 5.988 1 97.56 97 PHE B N 1
ATOM 2197 C CA . PHE B 1 97 ? 12.469 2.576 7.328 1 97.56 97 PHE B CA 1
ATOM 2198 C C . PHE B 1 97 ? 12.906 3.604 8.359 1 97.56 97 PHE B C 1
ATOM 2200 O O . PHE B 1 97 ? 13.859 4.355 8.133 1 97.56 97 PHE B O 1
ATOM 2207 N N . GLY B 1 98 ? 12.156 3.621 9.461 1 97.88 98 GLY B N 1
ATOM 2208 C CA . GLY B 1 98 ? 12.508 4.555 10.516 1 97.88 98 GLY B CA 1
ATOM 2209 C C . GLY B 1 98 ? 11.547 4.508 11.695 1 97.88 98 GLY B C 1
ATOM 2210 O O . GLY B 1 98 ? 11.07 3.438 12.07 1 97.88 98 GLY B O 1
ATOM 2211 N N . HIS B 1 99 ? 11.352 5.664 12.352 1 97.94 99 HIS B N 1
ATOM 2212 C CA . HIS B 1 99 ? 10.422 5.762 13.477 1 97.94 99 HIS B CA 1
ATOM 2213 C C . HIS B 1 99 ? 9.5 6.969 13.32 1 97.94 99 HIS B C 1
ATOM 2215 O O . HIS B 1 99 ? 9.922 8.016 12.828 1 97.94 99 HIS B O 1
ATOM 2221 N N . VAL B 1 100 ? 8.297 6.797 13.781 1 97.38 100 VAL B N 1
ATOM 2222 C CA . VAL B 1 100 ? 7.301 7.863 13.695 1 97.38 100 VAL B CA 1
ATOM 2223 C C . VAL B 1 100 ? 7.301 8.68 14.984 1 97.38 100 VAL B C 1
ATOM 2225 O O . VAL B 1 100 ? 7.371 8.117 16.078 1 97.38 100 VAL B O 1
ATOM 2228 N N . GLU B 1 101 ? 7.23 9.992 14.836 1 95.31 101 GLU B N 1
ATOM 2229 C CA . GLU B 1 101 ? 7.125 10.867 16 1 95.31 101 GLU B CA 1
ATOM 2230 C C . GLU B 1 101 ? 6.094 11.969 15.766 1 95.31 101 GLU B C 1
ATOM 2232 O O . GLU B 1 101 ? 5.805 12.328 14.625 1 95.31 101 GLU B O 1
ATOM 2237 N N . LEU B 1 102 ? 5.602 12.43 16.875 1 92.81 102 LEU B N 1
ATOM 2238 C CA . LEU B 1 102 ? 4.719 13.586 16.844 1 92.81 102 LEU B CA 1
ATOM 2239 C C . LEU B 1 102 ? 5.508 14.867 16.594 1 92.81 102 LEU B C 1
ATOM 2241 O O . LEU B 1 102 ? 6.574 15.07 17.188 1 92.81 102 LEU B O 1
ATOM 2245 N N . VAL B 1 103 ? 4.949 15.68 15.688 1 93.25 103 VAL B N 1
ATOM 2246 C CA . VAL B 1 103 ? 5.59 16.969 15.445 1 93.25 103 VAL B CA 1
ATOM 2247 C C . VAL B 1 103 ? 5.051 18.016 16.422 1 93.25 103 VAL B C 1
ATOM 2249 O O . VAL B 1 103 ? 3.957 18.547 16.234 1 93.25 103 VAL B O 1
ATOM 2252 N N . ASP B 1 104 ? 5.84 18.344 17.375 1 89.56 104 ASP B N 1
ATOM 2253 C CA . ASP B 1 104 ? 5.414 19.25 18.438 1 89.56 104 ASP B CA 1
ATOM 2254 C C . ASP B 1 104 ? 5.699 20.703 18.047 1 89.56 104 ASP B C 1
ATOM 2256 O O . ASP B 1 104 ? 5.004 21.625 18.5 1 89.56 104 ASP B O 1
ATOM 2260 N N . ASP B 1 105 ? 6.688 20.922 17.266 1 91.69 105 ASP B N 1
ATOM 2261 C CA . ASP B 1 105 ? 7.051 22.266 16.828 1 91.69 105 ASP B CA 1
ATOM 2262 C C . ASP B 1 105 ? 5.996 22.844 15.898 1 91.69 105 ASP B C 1
ATOM 2264 O O . ASP B 1 105 ? 5.727 22.281 14.836 1 91.69 105 ASP B O 1
ATOM 2268 N N . LEU B 1 106 ? 5.441 23.922 16.266 1 89.38 106 LEU B N 1
ATOM 2269 C CA . LEU B 1 106 ? 4.34 24.531 15.523 1 89.38 106 LEU B CA 1
ATOM 2270 C C . LEU B 1 106 ? 4.793 24.969 14.133 1 89.38 106 LEU B C 1
ATOM 2272 O O . LEU B 1 106 ? 4.043 24.844 13.164 1 89.38 106 LEU B O 1
ATOM 2276 N N . THR B 1 107 ? 5.949 25.516 14.047 1 92.88 107 THR B N 1
ATOM 2277 C CA . THR B 1 107 ? 6.473 25.953 12.758 1 92.88 107 THR B CA 1
ATOM 2278 C C . THR B 1 107 ? 6.617 24.781 11.797 1 92.88 107 THR B C 1
ATOM 2280 O O . THR B 1 107 ? 6.207 24.859 10.641 1 92.88 107 THR B O 1
ATOM 2283 N N . GLU B 1 108 ? 7.172 23.719 12.297 1 93.69 108 GLU B N 1
ATOM 2284 C CA . GLU B 1 108 ? 7.34 22.516 11.492 1 93.69 108 GLU B CA 1
ATOM 2285 C C . GLU B 1 108 ? 5.988 21.938 11.07 1 93.69 108 GLU B C 1
ATOM 2287 O O . GLU B 1 108 ? 5.805 21.547 9.914 1 93.69 108 GLU B O 1
ATOM 2292 N N . ALA B 1 109 ? 5.102 21.906 11.977 1 91.06 109 ALA B N 1
ATOM 2293 C CA . ALA B 1 109 ? 3.771 21.391 11.688 1 91.06 109 ALA B CA 1
ATOM 2294 C C . ALA B 1 109 ? 3.07 22.219 10.617 1 91.06 109 ALA B C 1
ATOM 2296 O O . ALA B 1 109 ? 2.447 21.688 9.703 1 91.06 109 ALA B O 1
ATOM 2297 N N . THR B 1 110 ? 3.143 23.516 10.734 1 90.62 110 THR B N 1
ATOM 2298 C CA . THR B 1 110 ? 2.51 24.422 9.781 1 90.62 110 THR B CA 1
ATOM 2299 C C . THR B 1 110 ? 3.104 24.25 8.383 1 90.62 110 THR B C 1
ATOM 2301 O O . THR B 1 110 ? 2.369 24.188 7.398 1 90.62 110 THR B O 1
ATOM 2304 N N . THR B 1 111 ? 4.395 24.188 8.383 1 93.12 111 THR B N 1
ATOM 2305 C CA . THR B 1 111 ? 5.082 23.969 7.117 1 93.12 111 THR B CA 1
ATOM 2306 C C . THR B 1 111 ? 4.641 22.672 6.469 1 93.12 111 THR B C 1
ATOM 2308 O O . THR B 1 111 ? 4.32 22.641 5.277 1 93.12 111 THR B O 1
ATOM 2311 N N . ALA B 1 112 ? 4.605 21.594 7.18 1 92.75 112 ALA B N 1
ATOM 2312 C CA . ALA B 1 112 ? 4.195 20.297 6.676 1 92.75 112 ALA B CA 1
ATOM 2313 C C . ALA B 1 112 ? 2.764 20.344 6.145 1 92.75 112 ALA B C 1
ATOM 2315 O O . ALA B 1 112 ? 2.48 19.812 5.062 1 92.75 112 ALA B O 1
ATOM 2316 N N . MET B 1 113 ? 1.914 20.969 6.852 1 89.69 113 MET B N 1
ATOM 2317 C CA . MET B 1 113 ? 0.52 21.062 6.426 1 89.69 113 MET B CA 1
ATOM 2318 C C . MET B 1 113 ? 0.397 21.875 5.141 1 89.69 113 MET B C 1
ATOM 2320 O O . MET B 1 113 ? -0.389 21.531 4.258 1 89.69 113 MET B O 1
ATOM 2324 N N . GLN B 1 114 ? 1.108 22.906 5.105 1 90.88 114 GLN B N 1
ATOM 2325 C CA . GLN B 1 114 ? 1.104 23.703 3.889 1 90.88 114 GLN B CA 1
ATOM 2326 C C . GLN B 1 114 ? 1.537 22.891 2.682 1 90.88 114 GLN B C 1
ATOM 2328 O O . GLN B 1 114 ? 0.932 22.969 1.611 1 90.88 114 GLN B O 1
ATOM 2333 N N . TYR B 1 115 ? 2.543 22.109 2.871 1 93.25 115 TYR B N 1
ATOM 2334 C CA . TYR B 1 115 ? 3.014 21.266 1.776 1 93.25 115 TYR B CA 1
ATOM 2335 C C . TYR B 1 115 ? 1.959 20.25 1.39 1 93.25 115 TYR B C 1
ATOM 2337 O O . TYR B 1 115 ? 1.805 19.922 0.21 1 93.25 115 TYR B O 1
ATOM 2345 N N . LEU B 1 116 ? 1.268 19.719 2.357 1 91.62 116 LEU B N 1
ATOM 2346 C CA . LEU B 1 116 ? 0.171 18.797 2.076 1 91.62 116 LEU B CA 1
ATOM 2347 C C . LEU B 1 116 ? -0.895 19.469 1.217 1 91.62 116 LEU B C 1
ATOM 2349 O O . LEU B 1 116 ? -1.337 18.906 0.215 1 91.62 116 LEU B O 1
ATOM 2353 N N . LEU B 1 117 ? -1.23 20.656 1.588 1 88.69 117 LEU B N 1
ATOM 2354 C CA . LEU B 1 117 ? -2.244 21.391 0.84 1 88.69 117 LEU B CA 1
ATOM 2355 C C . LEU B 1 117 ? -1.763 21.703 -0.574 1 88.69 117 LEU B C 1
ATOM 2357 O O . LEU B 1 117 ? -2.52 21.562 -1.537 1 88.69 117 LEU B O 1
ATOM 2361 N N . ASN B 1 118 ? -0.516 22.094 -0.68 1 91.69 118 ASN B N 1
ATOM 2362 C CA . ASN B 1 118 ? 0.051 22.375 -1.993 1 91.69 118 ASN B CA 1
ATOM 2363 C C . ASN B 1 118 ? 0.052 21.141 -2.889 1 91.69 118 ASN B C 1
ATOM 2365 O O . ASN B 1 118 ? -0.139 21.25 -4.102 1 91.69 118 ASN B O 1
ATOM 2369 N N . LYS B 1 119 ? 0.293 20.047 -2.322 1 92.81 119 LYS B N 1
ATOM 2370 C CA . LYS B 1 119 ? 0.414 18.797 -3.082 1 92.81 119 LYS B CA 1
ATOM 2371 C C . LYS B 1 119 ? -0.956 18.297 -3.523 1 92.81 119 LYS B C 1
ATOM 2373 O O . LYS B 1 119 ? -1.119 17.844 -4.656 1 92.81 119 LYS B O 1
ATOM 2378 N N . TYR B 1 120 ? -1.98 18.406 -2.725 1 91.31 120 TYR B N 1
ATOM 2379 C CA . TYR B 1 120 ? -3.232 17.703 -2.975 1 91.31 120 TYR B CA 1
ATOM 2380 C C . TYR B 1 120 ? -4.312 18.656 -3.463 1 91.31 120 TYR B C 1
ATOM 2382 O O . TYR B 1 120 ? -5.238 18.266 -4.168 1 91.31 120 TYR B O 1
ATOM 2390 N N . VAL B 1 121 ? -4.227 19.906 -3.074 1 88.75 121 VAL B N 1
ATOM 2391 C CA . VAL B 1 121 ? -5.203 20.891 -3.535 1 88.75 121 VAL B CA 1
ATOM 2392 C C . VAL B 1 121 ? -4.496 22.188 -3.916 1 88.75 121 VAL B C 1
ATOM 2394 O O . VAL B 1 121 ? -4.82 23.25 -3.393 1 88.75 121 VAL B O 1
ATOM 2397 N N . PRO B 1 122 ? -3.619 22.016 -4.832 1 87.81 122 PRO B N 1
ATOM 2398 C CA . PRO B 1 122 ? -2.873 23.219 -5.223 1 87.81 122 PRO B CA 1
ATOM 2399 C C . PRO B 1 122 ? -3.779 24.344 -5.715 1 87.81 122 PRO B C 1
ATOM 2401 O O . PRO B 1 122 ? -4.664 24.109 -6.539 1 87.81 122 PRO B O 1
ATOM 2404 N N . GLY B 1 123 ? -3.498 25.531 -5.16 1 83.5 123 GLY B N 1
ATOM 2405 C CA . GLY B 1 123 ? -4.195 26.719 -5.629 1 83.5 123 GLY B CA 1
ATOM 2406 C C . GLY B 1 123 ? -5.574 26.875 -5.023 1 83.5 123 GLY B C 1
ATOM 2407 O O . GLY B 1 123 ? -6.27 27.859 -5.301 1 83.5 123 GLY B O 1
ATOM 2408 N N . TYR B 1 124 ? -6.016 25.922 -4.344 1 85.19 124 TYR B N 1
ATOM 2409 C CA . TYR B 1 124 ? -7.348 26 -3.756 1 85.19 124 TYR B CA 1
ATOM 2410 C C . TYR B 1 124 ? -7.418 27.109 -2.711 1 85.19 124 TYR B C 1
ATOM 2412 O O . TYR B 1 124 ? -8.375 27.891 -2.689 1 85.19 124 TYR B O 1
ATOM 2420 N N . TYR B 1 125 ? -6.406 27.188 -1.904 1 81.75 125 TYR B N 1
ATOM 2421 C CA . TYR B 1 125 ? -6.395 28.203 -0.858 1 81.75 125 TYR B CA 1
ATOM 2422 C C . TYR B 1 125 ? -5.664 29.469 -1.326 1 81.75 125 TYR B C 1
AT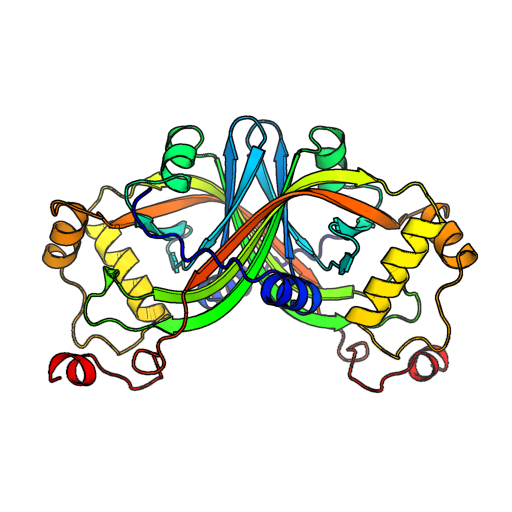OM 2424 O O . TYR B 1 125 ? -4.555 29.375 -1.858 1 81.75 125 TYR B O 1
ATOM 2432 N N . PRO B 1 126 ? -6.27 30.578 -1.118 1 78.75 126 PRO B N 1
ATOM 2433 C CA . PRO B 1 126 ? -5.699 31.812 -1.637 1 78.75 126 PRO B CA 1
ATOM 2434 C C . PRO B 1 126 ? -4.477 32.281 -0.848 1 78.75 126 PRO B C 1
ATOM 2436 O O . PRO B 1 126 ? -3.633 33 -1.377 1 78.75 126 PRO B O 1
ATOM 2439 N N . THR B 1 127 ? -4.516 31.969 0.464 1 80.12 127 THR B N 1
ATOM 2440 C CA . THR B 1 127 ? -3.412 32.375 1.323 1 80.12 127 THR B CA 1
ATOM 2441 C C . THR B 1 127 ? -2.771 31.188 2.002 1 80.12 127 THR B C 1
ATOM 2443 O O . THR B 1 127 ? -3.398 30.125 2.125 1 80.12 127 THR B O 1
ATOM 2446 N N . ALA B 1 128 ? -1.544 31.422 2.332 1 81.25 128 ALA B N 1
ATOM 2447 C CA . ALA B 1 128 ? -0.827 30.391 3.064 1 81.25 128 ALA B CA 1
ATOM 2448 C C . ALA B 1 128 ? -1.46 30.141 4.43 1 81.25 128 ALA B C 1
ATOM 2450 O O . ALA B 1 128 ? -2.125 31.031 4.98 1 81.25 128 ALA B O 1
ATOM 2451 N N . LEU B 1 129 ? -1.224 28.969 4.852 1 81.12 129 LEU B N 1
ATOM 2452 C CA . LEU B 1 129 ? -1.76 28.578 6.152 1 81.12 129 LEU B CA 1
ATOM 2453 C C . LEU B 1 129 ? -1.085 29.359 7.273 1 81.12 129 LEU B C 1
ATOM 2455 O O . LEU B 1 129 ? 0.138 29.516 7.277 1 81.12 129 LEU B O 1
ATOM 2459 N N . SER B 1 130 ? -1.932 29.938 8.078 1 80.88 130 SER B N 1
ATOM 2460 C CA . SER B 1 130 ? -1.383 30.641 9.227 1 80.88 130 SER B CA 1
ATOM 2461 C C . SER B 1 130 ? -1.121 29.688 10.391 1 80.88 130 SER B C 1
ATOM 2463 O O . SER B 1 130 ? -1.861 28.719 10.586 1 80.88 130 SER B O 1
ATOM 2465 N N . GLN B 1 131 ? -0.081 30 11.133 1 79.94 131 GLN B N 1
ATOM 2466 C CA . GLN B 1 131 ? 0.248 29.188 12.305 1 79.94 131 GLN B CA 1
ATOM 2467 C C . GLN B 1 131 ? -0.904 29.172 13.305 1 79.94 131 GLN B C 1
ATOM 2469 O O . GLN B 1 131 ? -1.145 28.172 13.969 1 79.94 131 GLN B O 1
ATOM 2474 N N . ASN B 1 132 ? -1.549 30.281 13.359 1 77.56 132 ASN B N 1
ATOM 2475 C CA . ASN B 1 132 ? -2.674 30.391 14.289 1 77.56 132 ASN B CA 1
ATOM 2476 C C . ASN B 1 132 ? -3.781 29.406 13.945 1 77.56 132 ASN B C 1
ATOM 2478 O O . ASN B 1 132 ? -4.395 28.812 14.836 1 77.56 132 ASN B O 1
ATOM 2482 N N . HIS B 1 133 ? -3.977 29.25 12.672 1 74.88 133 HIS B N 1
ATOM 2483 C CA . HIS B 1 133 ? -4.992 28.297 12.234 1 74.88 133 HIS B CA 1
ATOM 2484 C C . HIS B 1 133 ? -4.586 26.859 12.578 1 74.88 133 HIS B C 1
ATOM 2486 O O . HIS B 1 133 ? -5.414 26.078 13.039 1 74.88 133 HIS B O 1
ATOM 2492 N N . VAL B 1 134 ? -3.338 26.609 12.43 1 74.38 134 VAL B N 1
ATOM 2493 C CA . VAL B 1 134 ? -2.826 25.266 12.695 1 74.38 134 VAL B CA 1
ATOM 2494 C C . VAL B 1 134 ? -2.865 24.984 14.203 1 74.38 134 VAL B C 1
ATOM 2496 O O . VAL B 1 134 ? -3.211 23.891 14.625 1 74.38 134 VAL B O 1
ATOM 2499 N N . ASP B 1 135 ? -2.547 25.953 14.977 1 75.25 135 ASP B N 1
ATOM 2500 C CA . ASP B 1 135 ? -2.555 25.828 16.422 1 75.25 135 ASP B CA 1
ATOM 2501 C C . ASP B 1 135 ? -3.957 25.516 16.938 1 75.25 135 ASP B C 1
ATOM 2503 O O . ASP B 1 135 ? -4.125 24.703 17.859 1 75.25 135 ASP B O 1
ATOM 2507 N N . ARG B 1 136 ? -4.906 26.156 16.375 1 68.25 136 ARG B N 1
ATOM 2508 C CA . ARG B 1 136 ? -6.289 25.969 16.812 1 68.25 136 ARG B CA 1
ATOM 2509 C C . ARG B 1 136 ? -6.762 24.547 16.516 1 68.25 136 ARG B C 1
ATOM 2511 O O . ARG B 1 136 ? -7.516 23.969 17.297 1 68.25 136 ARG B O 1
ATOM 2518 N N . TYR B 1 137 ? -6.309 24.094 15.414 1 63.84 137 TYR B N 1
ATOM 2519 C CA . TYR B 1 137 ? -6.73 22.75 15.023 1 63.84 137 TYR B CA 1
ATOM 2520 C C . TYR B 1 137 ? -6.051 21.703 15.883 1 63.84 137 TYR B C 1
ATOM 2522 O O . TYR B 1 137 ? -6.625 20.641 16.156 1 63.84 137 TYR B O 1
ATOM 2530 N N . ARG B 1 138 ? -4.824 22.031 16.281 1 60.53 138 ARG B N 1
A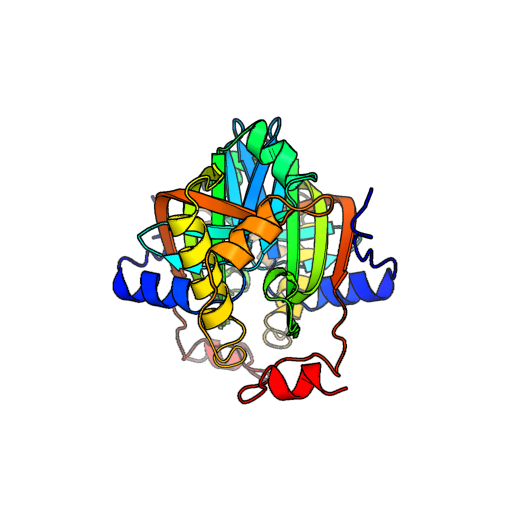TOM 2531 C CA . ARG B 1 138 ? -4.113 21.125 17.172 1 60.53 138 ARG B CA 1
ATOM 2532 C C . ARG B 1 138 ? -4.762 21.109 18.547 1 60.53 138 ARG B C 1
ATOM 2534 O O . ARG B 1 138 ? -4.703 20.094 19.25 1 60.53 138 ARG B O 1
ATOM 2541 N N . SER B 1 139 ? -5.145 22.359 19.078 1 52 139 SER B N 1
ATOM 2542 C CA . SER B 1 139 ? -5.566 22.562 20.469 1 52 139 SER B CA 1
ATOM 2543 C C . SER B 1 139 ? -7.074 22.391 20.609 1 52 139 SER B C 1
ATOM 2545 O O . SER B 1 139 ? -7.582 22.266 21.734 1 52 139 SER B O 1
ATOM 2547 N N . SER B 1 140 ? -7.84 22.719 19.609 1 47.06 140 SER B N 1
ATOM 2548 C CA . SER B 1 140 ? -9.266 22.812 19.875 1 47.06 140 SER B CA 1
ATOM 2549 C C . SER B 1 140 ? -9.852 21.469 20.297 1 47.06 140 SER B C 1
ATOM 2551 O O . SER B 1 140 ? -9.352 20.422 19.891 1 47.06 140 SER B O 1
ATOM 2553 N N . MET B 1 141 ? -10.844 21.562 21.25 1 35.5 141 MET B N 1
ATOM 2554 C CA . MET B 1 141 ? -11.742 20.656 21.969 1 35.5 141 MET B CA 1
ATOM 2555 C C . MET B 1 141 ? -12.578 19.844 20.984 1 35.5 141 MET B C 1
ATOM 2557 O O . MET B 1 141 ? -13.562 20.344 20.438 1 35.5 141 MET B O 1
ATOM 2561 N N . GLY B 1 142 ? -12.039 18.75 20.281 1 43.53 142 GLY B N 1
ATOM 2562 C CA . GLY B 1 142 ? -12.602 17.594 19.609 1 43.53 142 GLY B CA 1
ATOM 2563 C C . GLY B 1 142 ? -11.562 16.766 18.875 1 43.53 142 GLY B C 1
ATOM 2564 O O . GLY B 1 142 ? -10.586 16.312 19.469 1 43.53 142 GLY B O 1
ATOM 2565 N N . SER B 1 143 ? -11.828 16.625 17.469 1 51.72 143 SER B N 1
ATOM 2566 C CA . SER B 1 143 ? -10.992 15.688 16.734 1 51.72 143 SER B CA 1
ATOM 2567 C C . SER B 1 143 ? -9.695 16.344 16.281 1 51.72 143 SER B C 1
ATOM 2569 O O . SER B 1 143 ? -9.688 17.094 15.305 1 51.72 143 SER B O 1
ATOM 2571 N N . LYS B 1 144 ? -8.695 16.547 17.141 1 62.16 144 LYS B N 1
ATOM 2572 C CA . LYS B 1 144 ? -7.406 17.188 16.906 1 62.16 144 LYS B CA 1
ATOM 2573 C C . LYS B 1 144 ? -6.605 16.453 15.836 1 62.16 144 LYS B C 1
ATOM 2575 O O . LYS B 1 144 ? -6.527 15.227 15.844 1 62.16 144 LYS B O 1
ATOM 2580 N N . THR B 1 145 ? -6.535 17.188 14.812 1 73.31 145 THR B N 1
ATOM 2581 C CA . THR B 1 145 ? -5.613 16.672 13.805 1 73.31 145 THR B CA 1
ATOM 2582 C C . THR B 1 145 ? -4.172 17.047 14.141 1 73.31 145 THR B C 1
ATOM 2584 O O . THR B 1 145 ? -3.91 18.172 14.594 1 73.31 145 THR B O 1
ATOM 2587 N N . THR B 1 146 ? -3.377 16.062 14.266 1 83.44 146 THR B N 1
ATOM 2588 C CA . THR B 1 146 ? -1.959 16.25 14.547 1 83.44 146 THR B CA 1
ATOM 2589 C C . THR B 1 146 ? -1.107 15.812 13.359 1 83.44 146 THR B C 1
ATOM 2591 O O . THR B 1 146 ? -1.586 15.102 12.477 1 83.44 146 THR B O 1
ATOM 2594 N N . VAL B 1 147 ? 0.061 16.453 13.312 1 91.62 147 VAL B N 1
ATOM 2595 C CA . VAL B 1 147 ? 1.011 16.109 12.258 1 91.62 147 VAL B CA 1
ATOM 2596 C C . VAL B 1 147 ? 2.057 15.141 12.82 1 91.62 147 VAL B C 1
ATOM 2598 O O . VAL B 1 147 ? 2.555 15.328 13.93 1 91.62 147 VAL B O 1
ATOM 2601 N N . PHE B 1 148 ? 2.346 14.148 12.062 1 95.19 148 PHE B N 1
ATOM 2602 C CA . PHE B 1 148 ? 3.387 13.18 12.383 1 95.19 148 PHE B CA 1
ATOM 2603 C C . PHE B 1 148 ? 4.477 13.18 11.32 1 95.19 148 PHE B C 1
ATOM 2605 O O . PHE B 1 148 ? 4.25 13.633 10.188 1 95.19 148 PHE B O 1
ATOM 2612 N N . LYS B 1 149 ? 5.582 12.758 11.742 1 97 149 LYS B N 1
ATOM 2613 C CA . LYS B 1 149 ? 6.645 12.578 10.758 1 97 149 LYS B CA 1
ATOM 2614 C C . LYS B 1 149 ? 7.352 11.242 10.945 1 97 149 LYS B C 1
ATOM 2616 O O . LYS B 1 149 ? 7.527 10.781 12.078 1 97 149 LYS B O 1
ATOM 2621 N N . LEU B 1 150 ? 7.723 10.586 9.93 1 98.25 150 LEU B N 1
ATOM 2622 C CA . LEU B 1 150 ? 8.641 9.453 9.93 1 98.25 150 LEU B CA 1
ATOM 2623 C C . LEU B 1 150 ? 10.078 9.914 9.734 1 98.25 150 LEU B C 1
ATOM 2625 O O . LEU B 1 150 ? 10.422 10.438 8.672 1 98.25 150 LEU B O 1
ATOM 2629 N N . VAL B 1 151 ? 10.828 9.781 10.758 1 98.12 151 VAL B N 1
ATOM 2630 C CA . VAL B 1 151 ? 12.266 10.023 10.641 1 98.12 151 VAL B CA 1
ATOM 2631 C C . VAL B 1 151 ? 12.938 8.82 9.984 1 98.12 151 VAL B C 1
ATOM 2633 O O . VAL B 1 151 ? 13.07 7.762 10.609 1 98.12 151 VAL B O 1
ATOM 2636 N N . VAL B 1 152 ? 13.438 9.031 8.766 1 97.56 152 VAL B N 1
ATOM 2637 C CA . VAL B 1 152 ? 13.883 7.922 7.934 1 97.56 152 VAL B CA 1
ATOM 2638 C C . VAL B 1 152 ? 15.32 7.555 8.289 1 97.56 152 VAL B C 1
ATOM 2640 O O . VAL B 1 152 ? 16.203 8.422 8.344 1 97.56 152 VAL B O 1
ATOM 2643 N N . LYS B 1 153 ? 15.555 6.336 8.508 1 96.5 153 LYS B N 1
ATOM 2644 C CA . LYS B 1 153 ? 16.891 5.812 8.781 1 96.5 153 LYS B CA 1
ATOM 2645 C C . LYS B 1 153 ? 17.484 5.148 7.539 1 96.5 153 LYS B C 1
ATOM 2647 O O . LYS B 1 153 ? 18.672 5.293 7.258 1 96.5 153 LYS B O 1
ATOM 2652 N N . THR B 1 154 ? 16.672 4.402 6.824 1 95.06 154 THR B N 1
ATOM 2653 C CA . THR B 1 154 ? 17.109 3.689 5.629 1 95.06 154 THR B CA 1
ATOM 2654 C C . THR B 1 154 ? 16.078 3.824 4.512 1 95.06 154 THR B C 1
ATOM 2656 O O . THR B 1 154 ? 14.875 3.785 4.766 1 95.06 154 THR B O 1
ATOM 2659 N N . ILE B 1 155 ? 16.562 3.996 3.273 1 94.19 155 ILE B N 1
ATOM 2660 C CA . ILE B 1 155 ? 15.719 4.055 2.078 1 94.19 155 ILE B CA 1
ATOM 2661 C C . ILE B 1 155 ? 16.172 2.99 1.081 1 94.19 155 ILE B C 1
ATOM 2663 O O . ILE B 1 155 ? 17.375 2.838 0.822 1 94.19 155 ILE B O 1
ATOM 2667 N N . THR B 1 156 ? 15.258 2.232 0.666 1 91.69 156 THR B N 1
ATOM 2668 C CA . THR B 1 156 ? 15.508 1.27 -0.402 1 91.69 156 THR B CA 1
ATOM 2669 C C . THR B 1 156 ? 14.547 1.494 -1.567 1 91.69 156 THR B C 1
ATOM 2671 O O . THR B 1 156 ? 13.367 1.794 -1.361 1 91.69 156 THR B O 1
ATOM 2674 N N . ALA B 1 157 ? 15.086 1.498 -2.727 1 91.88 157 ALA B N 1
ATOM 2675 C CA . ALA B 1 157 ? 14.281 1.677 -3.93 1 91.88 157 ALA B CA 1
ATOM 2676 C C . ALA B 1 157 ? 14.461 0.507 -4.895 1 91.88 157 ALA B C 1
ATOM 2678 O O . ALA B 1 157 ? 15.594 0.16 -5.25 1 91.88 157 ALA B O 1
ATOM 2679 N N . LYS B 1 158 ? 13.344 -0.111 -5.238 1 86.56 158 LYS B N 1
ATOM 2680 C CA . LYS B 1 158 ? 13.352 -1.207 -6.203 1 86.56 158 LYS B CA 1
ATOM 2681 C C . LYS B 1 158 ? 12.609 -0.823 -7.48 1 86.56 158 LYS B C 1
ATOM 2683 O O . LYS B 1 158 ? 11.547 -0.203 -7.422 1 86.56 158 LYS B O 1
ATOM 2688 N N . GLU B 1 159 ? 13.266 -1.106 -8.516 1 86 159 GLU B N 1
ATOM 2689 C CA . GLU B 1 159 ? 12.672 -0.792 -9.812 1 86 159 GLU B CA 1
ATOM 2690 C C . GLU B 1 159 ? 12.75 -1.988 -10.758 1 86 159 GLU B C 1
ATOM 2692 O O . GLU B 1 159 ? 13.789 -2.635 -10.867 1 86 159 GLU B O 1
ATOM 2697 N N . ASN B 1 160 ? 11.562 -2.369 -11.266 1 81.19 160 ASN B N 1
ATOM 2698 C CA . ASN B 1 160 ? 11.469 -3.258 -12.414 1 81.19 160 ASN B CA 1
ATOM 2699 C C . ASN B 1 160 ? 11.094 -2.494 -13.688 1 81.19 160 ASN B C 1
ATOM 2701 O O . ASN B 1 160 ? 9.938 -2.129 -13.875 1 81.19 160 ASN B O 1
ATOM 2705 N N . VAL B 1 161 ? 12.086 -2.258 -14.445 1 74.56 161 VAL B N 1
ATOM 2706 C CA . VAL B 1 161 ? 11.922 -1.361 -15.586 1 74.56 161 VAL B CA 1
ATOM 2707 C C . VAL B 1 161 ? 11.156 -2.074 -16.703 1 74.56 161 VAL B C 1
ATOM 2709 O O . VAL B 1 161 ? 11.391 -3.254 -16.969 1 74.56 161 VAL B O 1
ATOM 2712 N N . MET B 1 162 ? 10.266 -1.312 -17.219 1 74.12 162 MET B N 1
ATOM 2713 C CA . MET B 1 162 ? 9.484 -1.816 -18.344 1 74.12 162 MET B CA 1
ATOM 2714 C C . MET B 1 162 ? 10.352 -1.956 -19.594 1 74.12 162 MET B C 1
ATOM 2716 O O . MET B 1 162 ? 11.055 -1.02 -19.969 1 74.12 162 MET B O 1
ATOM 2720 N N . VAL B 1 163 ? 10.391 -3.174 -19.969 1 70.06 163 VAL B N 1
ATOM 2721 C CA . VAL B 1 163 ? 10.938 -3.383 -21.312 1 70.06 163 VAL B CA 1
ATOM 2722 C C . VAL B 1 163 ? 9.812 -3.291 -22.344 1 70.06 163 VAL B C 1
ATOM 2724 O O . VAL B 1 163 ? 8.969 -4.184 -22.438 1 70.06 163 VAL B O 1
ATOM 2727 N N . GLU B 1 164 ? 9.719 -2.186 -23 1 72 164 GLU B N 1
ATOM 2728 C CA . GLU B 1 164 ? 8.617 -1.836 -23.891 1 72 164 GLU B CA 1
ATOM 2729 C C . GLU B 1 164 ? 8.227 -3.02 -24.766 1 72 164 GLU B C 1
ATOM 2731 O O . GLU B 1 164 ? 7.039 -3.24 -25.031 1 72 164 GLU B O 1
ATOM 2736 N N . GLU B 1 165 ? 9.141 -3.729 -25.203 1 72.69 165 GLU B N 1
ATOM 2737 C CA . GLU B 1 165 ? 8.883 -4.844 -26.109 1 72.69 165 GLU B CA 1
ATOM 2738 C C . GLU B 1 165 ? 8.133 -5.969 -25.391 1 72.69 165 GLU B C 1
ATOM 2740 O O . GLU B 1 165 ? 7.496 -6.801 -26.047 1 72.69 165 GLU B O 1
ATOM 2745 N N . LYS B 1 166 ? 8.109 -5.883 -24.141 1 74.75 166 LYS B N 1
ATOM 2746 C CA . LYS B 1 166 ? 7.516 -6.984 -23.391 1 74.75 166 LYS B CA 1
ATOM 2747 C C . LYS B 1 166 ? 6.25 -6.539 -22.672 1 74.75 166 LYS B C 1
ATOM 2749 O O . LYS B 1 166 ? 5.625 -7.328 -21.953 1 74.75 166 LYS B O 1
ATOM 2754 N N . LYS B 1 167 ? 5.914 -5.355 -22.969 1 79.19 167 LYS B N 1
ATOM 2755 C CA . LYS B 1 167 ? 4.715 -4.82 -22.312 1 79.19 167 LYS B CA 1
ATOM 2756 C C . LYS B 1 167 ? 3.469 -5.578 -22.766 1 79.19 167 LYS B C 1
ATOM 2758 O O . LYS B 1 167 ? 3.262 -5.793 -23.953 1 79.19 167 LYS B O 1
ATOM 2763 N N . TYR B 1 168 ? 2.732 -5.922 -21.875 1 83.5 168 TYR B N 1
ATOM 2764 C CA . TYR B 1 168 ? 1.481 -6.598 -22.203 1 83.5 168 TYR B CA 1
ATOM 2765 C C . TYR B 1 168 ? 0.41 -5.594 -22.609 1 83.5 168 TYR B C 1
ATOM 2767 O O . TYR B 1 168 ? 0.305 -4.516 -22.016 1 83.5 168 TYR B O 1
ATOM 2775 N N . TYR B 1 169 ? -0.257 -5.824 -23.625 1 78.31 169 TYR B N 1
ATOM 2776 C CA . TYR B 1 169 ? -1.457 -5.109 -24.047 1 78.31 169 TYR B CA 1
ATOM 2777 C C . TYR B 1 169 ? -2.545 -6.082 -24.484 1 78.31 169 TYR B C 1
ATOM 2779 O O . TYR B 1 169 ? -2.252 -7.219 -24.859 1 78.31 169 TYR B O 1
ATOM 2787 N N . LYS B 1 170 ? -3.699 -5.66 -24.219 1 73.25 170 LYS B N 1
ATOM 2788 C CA . LYS B 1 170 ? -4.812 -6.527 -24.594 1 73.25 170 LYS B CA 1
ATOM 2789 C C . LYS B 1 170 ? -4.68 -7 -26.031 1 73.25 170 LYS B C 1
ATOM 2791 O O . LYS B 1 170 ? -4.543 -6.184 -26.953 1 73.25 170 LYS B O 1
ATOM 2796 N N . GLY B 1 171 ? -4.738 -8.281 -26.188 1 74.94 171 GLY B N 1
ATOM 2797 C CA . GLY B 1 171 ? -4.629 -8.867 -27.516 1 74.94 171 GLY B CA 1
ATOM 2798 C C . GLY B 1 171 ? -3.27 -9.477 -27.781 1 74.94 171 GLY B C 1
ATOM 2799 O O . GLY B 1 171 ? -3.088 -10.18 -28.781 1 74.94 171 GLY B O 1
ATOM 2800 N N . ARG B 1 172 ? -2.316 -9.211 -26.969 1 78 172 ARG B N 1
ATOM 2801 C CA . ARG B 1 172 ? -1.006 -9.828 -27.125 1 78 172 ARG B CA 1
ATOM 2802 C C . ARG B 1 172 ? -1.059 -11.312 -26.766 1 78 172 ARG B C 1
ATOM 2804 O O . ARG B 1 172 ? -1.671 -11.703 -25.781 1 78 172 ARG B O 1
ATOM 2811 N N . GLU B 1 173 ? -0.458 -12.148 -27.688 1 78.81 173 GLU B N 1
ATOM 2812 C CA . GLU B 1 173 ? -0.477 -13.594 -27.5 1 78.81 173 GLU B CA 1
ATOM 2813 C C . GLU B 1 173 ? 0.938 -14.164 -27.469 1 78.81 173 GLU B C 1
ATOM 2815 O O . GLU B 1 173 ? 1.853 -13.617 -28.078 1 78.81 173 GLU B O 1
ATOM 2820 N N . MET B 1 174 ? 1.074 -15.195 -26.781 1 78.31 174 MET B N 1
ATOM 2821 C CA . MET B 1 174 ? 2.363 -15.859 -26.594 1 78.31 174 MET B CA 1
ATOM 2822 C C . MET B 1 174 ? 3.02 -16.156 -27.938 1 78.31 174 MET B C 1
ATOM 2824 O O . MET B 1 174 ? 4.242 -16.078 -28.062 1 78.31 174 MET B O 1
ATOM 2828 N N . ALA B 1 175 ? 2.227 -16.516 -28.828 1 73.44 175 ALA B N 1
ATOM 2829 C CA . ALA B 1 175 ? 2.734 -16.875 -30.141 1 73.44 175 ALA B CA 1
ATOM 2830 C C . ALA B 1 175 ? 3.537 -15.734 -30.766 1 73.44 175 ALA B C 1
ATOM 2832 O O . ALA B 1 175 ? 4.461 -15.969 -31.547 1 73.44 175 ALA B O 1
ATOM 2833 N N . MET B 1 176 ? 3.223 -14.578 -30.391 1 72.81 176 MET B N 1
ATOM 2834 C CA . MET B 1 176 ? 3.9 -13.391 -30.906 1 72.81 176 MET B CA 1
ATOM 2835 C C . MET B 1 176 ? 5.301 -13.266 -30.312 1 72.81 176 MET B C 1
ATOM 2837 O O . MET B 1 176 ? 6.156 -12.578 -30.875 1 72.81 176 MET B O 1
ATOM 2841 N N . ASP B 1 177 ? 5.516 -13.859 -29.219 1 71.75 177 ASP B N 1
ATOM 2842 C CA . ASP B 1 177 ? 6.777 -13.688 -28.5 1 71.75 177 ASP B CA 1
ATOM 2843 C C . ASP B 1 177 ? 7.676 -14.906 -28.656 1 71.75 177 ASP B C 1
ATOM 2845 O O . ASP B 1 177 ? 8.875 -14.844 -28.375 1 71.75 177 ASP B O 1
ATOM 2849 N N . ILE B 1 178 ? 7.176 -16.094 -28.922 1 65.25 178 ILE B N 1
ATOM 2850 C CA . ILE B 1 178 ? 7.973 -17.297 -29.125 1 65.25 178 ILE B CA 1
ATOM 2851 C C . ILE B 1 178 ? 8.703 -17.203 -30.469 1 65.25 178 ILE B C 1
ATOM 2853 O O . ILE B 1 178 ? 9.828 -17.688 -30.609 1 65.25 178 ILE B O 1
ATOM 2857 N N . LYS B 1 179 ? 8.023 -16.812 -31.578 1 54.97 179 LYS B N 1
ATOM 2858 C CA . LYS B 1 179 ? 8.633 -16.875 -32.906 1 54.97 179 LYS B CA 1
ATOM 2859 C C . LYS B 1 179 ? 9.852 -15.969 -33 1 54.97 179 LYS B C 1
ATOM 2861 O O . LYS B 1 179 ? 10.602 -16.031 -33.969 1 54.97 179 LYS B O 1
ATOM 2866 N N . LYS B 1 180 ? 10.156 -15.086 -32.094 1 45.62 180 LYS B N 1
ATOM 2867 C CA . LYS B 1 180 ? 11.383 -14.367 -32.438 1 45.62 180 LYS B CA 1
ATOM 2868 C C . LYS B 1 180 ? 12.602 -15.062 -31.828 1 45.62 180 LYS B C 1
ATOM 2870 O O . LYS B 1 180 ? 12.562 -15.539 -30.703 1 45.62 180 LYS B O 1
#

Organism: NCBI:txid1368476

pLDDT: mean 84.47, std 14.46, range [27.23, 98.44]